Protein AF-A0A849MAE9-F1 (afdb_monomer)

Radius of gyration: 18.97 Å; Cα contacts (8 Å, |Δi|>4): 415; chains: 1; bounding box: 45×32×56 Å

Foldseek 3Di:
DDLLLVLLLLLLLLLLLLLLQVLQQQLQVQLVVLCVVVVWDWWFFSRHIHTPPDPDDLVSLLNSLCRSLVSLQVQLVVLLVVLVVDLDQASVSSSSLSNNLSSLLSNLVLLLCLLPDCVHSNVVNCVSVVPDSVVSNVSNVVSLVVSLVSLLSSVLSLLQNQAPPDDLVRQLSSCCSNQVVSLQVSLVVVLVLLPPDPDPVSNCCSNPSSVSSCVNSVSNSPRDHDHNDNRPSSVHNDPVSVVSSVVSSVVNVVSNVIDD

Mean predicted aligned error: 4.11 Å

Solvent-accessible surface area (backbone atoms only — not comparable to full-atom values): 13028 Å² total; per-residue (Å²): 132,58,70,40,64,51,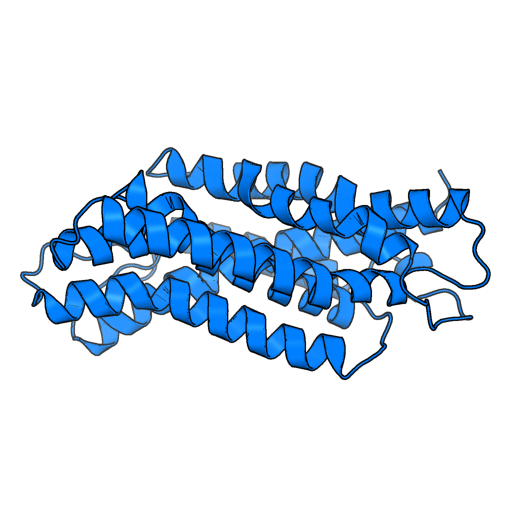19,35,23,52,43,31,23,36,22,40,40,28,25,48,51,52,41,45,42,47,17,33,45,27,26,34,53,42,34,45,74,74,72,45,76,36,29,38,34,48,86,44,61,49,67,66,99,64,93,66,56,69,66,55,54,37,51,24,37,44,27,16,42,51,44,17,38,50,47,11,51,55,27,39,54,55,46,72,75,42,96,58,52,45,73,66,49,53,26,34,47,34,32,12,54,48,10,39,46,52,28,30,47,36,33,46,43,26,58,80,35,57,87,47,43,47,8,36,34,37,57,80,66,68,56,54,63,66,61,31,44,52,47,12,53,52,26,46,55,50,46,53,55,49,40,48,67,55,49,26,60,60,15,37,70,38,60,44,92,60,57,68,76,56,47,53,56,46,48,39,28,53,46,53,50,20,46,58,56,23,17,53,52,43,31,62,67,40,58,86,66,96,48,72,64,64,42,50,47,43,58,48,56,67,58,68,59,57,75,26,53,67,48,27,72,72,35,78,55,81,34,70,62,86,41,69,43,34,80,36,68,52,66,67,44,52,52,48,29,53,53,41,52,50,50,44,58,56,22,69,71,50,49,110

Nearest PDB structures (foldseek):
  3b4r-assembly1_B  TM=4.239E-01  e=4.781E-01  Methanocaldococcus jannaschii
  8qae-assembly1_A  TM=2.268E-01  e=1.378E+00  synthetic construct

Structure (mmCIF, N/CA/C/O backbone):
data_AF-A0A849MAE9-F1
#
_entry.id   AF-A0A849MAE9-F1
#
loop_
_atom_site.group_PDB
_atom_site.id
_atom_site.type_symbol
_atom_site.label_atom_id
_atom_site.label_alt_id
_atom_site.label_comp_id
_atom_site.label_asym_id
_atom_site.label_entity_id
_atom_site.label_seq_id
_atom_site.pdbx_PDB_ins_code
_atom_site.Cartn_x
_atom_site.Cartn_y
_atom_site.Cartn_z
_atom_site.occupancy
_atom_site.B_iso_or_equiv
_atom_site.auth_seq_id
_atom_site.auth_comp_id
_atom_site.auth_asym_id
_atom_site.auth_atom_id
_atom_site.pdbx_PDB_model_num
ATOM 1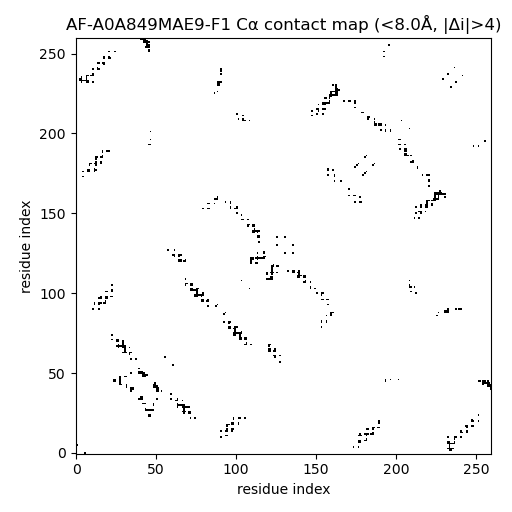 N N . MET A 1 1 ? 3.648 3.666 -29.641 1.00 56.00 1 MET A N 1
ATOM 2 C CA . MET A 1 1 ? 4.162 3.084 -28.374 1.00 56.00 1 MET A CA 1
ATOM 3 C C . MET A 1 1 ? 4.678 1.683 -28.675 1.00 56.00 1 MET A C 1
ATOM 5 O O . MET A 1 1 ? 3.987 0.966 -29.383 1.00 56.00 1 MET A O 1
ATOM 9 N N . THR A 1 2 ? 5.879 1.289 -28.240 1.00 74.19 2 THR A N 1
ATOM 10 C CA . THR A 1 2 ? 6.363 -0.080 -28.513 1.00 74.19 2 THR A CA 1
ATOM 11 C C . THR A 1 2 ? 5.582 -1.090 -27.668 1.00 74.19 2 THR A C 1
ATOM 13 O O . THR A 1 2 ? 5.241 -0.806 -26.521 1.00 74.19 2 THR A O 1
ATOM 16 N N . LYS A 1 3 ? 5.311 -2.281 -28.214 1.00 77.31 3 LYS A N 1
ATOM 17 C CA . LYS A 1 3 ? 4.557 -3.349 -27.529 1.00 77.31 3 LYS A CA 1
ATOM 18 C C . LYS A 1 3 ? 5.155 -3.714 -26.157 1.00 77.31 3 LYS A C 1
ATOM 20 O O . LYS A 1 3 ? 4.413 -3.919 -25.204 1.00 77.31 3 LYS A O 1
ATOM 25 N N . SER A 1 4 ? 6.488 -3.691 -26.040 1.00 80.81 4 SER A N 1
ATOM 26 C CA . SER A 1 4 ? 7.214 -3.946 -24.782 1.00 80.81 4 SER A CA 1
ATOM 27 C C . SER A 1 4 ? 6.852 -2.952 -23.673 1.00 80.81 4 SER A C 1
ATOM 29 O O . SER A 1 4 ? 6.485 -3.327 -22.558 1.00 80.81 4 SER A O 1
ATOM 31 N N . ASN A 1 5 ? 6.836 -1.671 -24.026 1.00 82.44 5 ASN A N 1
ATOM 32 C CA . ASN A 1 5 ? 6.527 -0.591 -23.107 1.00 82.44 5 ASN A CA 1
ATOM 33 C C . ASN A 1 5 ? 5.068 -0.621 -22.615 1.00 82.44 5 ASN A C 1
ATOM 35 O O . ASN A 1 5 ? 4.775 -0.140 -21.518 1.00 82.44 5 ASN A O 1
ATOM 39 N N . THR A 1 6 ? 4.146 -1.150 -23.421 1.00 91.25 6 THR A N 1
ATOM 40 C CA . THR A 1 6 ? 2.748 -1.365 -23.025 1.00 91.25 6 THR A CA 1
ATOM 41 C C . THR A 1 6 ? 2.625 -2.519 -22.034 1.00 91.25 6 THR A C 1
ATOM 43 O O . THR A 1 6 ? 1.964 -2.373 -21.010 1.00 91.25 6 THR A O 1
ATOM 46 N N . ASN A 1 7 ? 3.305 -3.637 -22.293 1.00 93.69 7 ASN A N 1
ATOM 47 C CA . ASN A 1 7 ? 3.225 -4.828 -21.446 1.00 93.69 7 ASN A CA 1
ATOM 48 C C . ASN A 1 7 ? 3.746 -4.575 -20.028 1.00 93.69 7 ASN A C 1
ATOM 50 O O . ASN A 1 7 ? 3.101 -4.987 -19.067 1.00 93.69 7 ASN A O 1
ATOM 54 N N . ILE A 1 8 ? 4.866 -3.857 -19.881 1.00 93.19 8 ILE A N 1
ATOM 55 C CA . ILE A 1 8 ? 5.391 -3.478 -18.560 1.00 93.19 8 ILE A CA 1
ATOM 56 C C . ILE A 1 8 ? 4.377 -2.662 -17.772 1.00 93.19 8 ILE A C 1
ATOM 58 O O . ILE A 1 8 ? 4.140 -2.945 -16.599 1.00 93.19 8 ILE A O 1
ATOM 62 N N . PHE A 1 9 ? 3.794 -1.655 -18.422 1.00 96.44 9 PHE A N 1
ATOM 63 C CA . PHE A 1 9 ? 2.814 -0.792 -17.784 1.00 96.44 9 PHE A CA 1
ATOM 64 C C . PHE A 1 9 ? 1.606 -1.602 -17.308 1.00 96.44 9 PHE A C 1
ATOM 66 O O . PHE A 1 9 ? 1.256 -1.519 -16.136 1.00 96.44 9 PHE A O 1
ATOM 73 N N . ILE A 1 10 ? 1.032 -2.444 -18.174 1.00 97.25 10 ILE A N 1
ATOM 74 C CA . ILE A 1 10 ? -0.121 -3.282 -17.822 1.00 97.25 10 ILE A CA 1
ATOM 75 C C . ILE A 1 10 ? 0.232 -4.249 -16.689 1.00 97.25 10 ILE A C 1
ATOM 77 O O . ILE A 1 10 ? -0.514 -4.351 -15.723 1.00 97.25 10 ILE A O 1
ATOM 81 N N . ASN A 1 11 ? 1.376 -4.932 -16.767 1.00 97.06 11 ASN A N 1
ATOM 82 C CA . ASN A 1 11 ? 1.803 -5.853 -15.716 1.00 97.06 11 ASN A CA 1
ATOM 83 C C . ASN A 1 11 ? 1.977 -5.140 -14.370 1.00 97.06 11 ASN A C 1
ATOM 85 O O . ASN A 1 11 ? 1.531 -5.656 -13.349 1.00 97.06 11 ASN A O 1
ATOM 89 N N . SER A 1 12 ? 2.593 -3.956 -14.355 1.00 97.81 12 SER A N 1
ATOM 90 C CA . SER A 1 12 ? 2.761 -3.211 -13.110 1.00 97.81 12 SER A CA 1
ATOM 91 C C . SER A 1 12 ? 1.450 -2.636 -12.585 1.00 97.81 12 SER A C 1
ATOM 93 O O . SER A 1 12 ? 1.217 -2.685 -11.384 1.00 97.81 12 SER A O 1
ATOM 95 N N . LEU A 1 13 ? 0.565 -2.166 -13.469 1.00 98.50 13 LEU A N 1
ATOM 96 C CA . LEU A 1 13 ? -0.776 -1.716 -13.103 1.00 98.50 13 LEU A CA 1
ATOM 97 C C . LEU A 1 13 ? -1.592 -2.847 -12.465 1.00 98.50 13 LEU A C 1
ATOM 99 O O . LEU A 1 13 ? -2.150 -2.657 -11.389 1.00 98.50 13 LEU A O 1
ATOM 103 N N . LEU A 1 14 ? -1.614 -4.032 -13.084 1.00 98.50 14 LEU A N 1
ATOM 104 C CA . LEU A 1 14 ? -2.288 -5.212 -12.532 1.00 98.50 14 LEU A CA 1
ATOM 105 C C . LEU A 1 14 ? -1.699 -5.597 -11.174 1.00 98.50 14 LEU A C 1
ATOM 107 O O . LEU A 1 14 ? -2.446 -5.847 -10.231 1.00 98.50 14 LEU A O 1
ATOM 111 N N . ALA A 1 15 ? -0.369 -5.617 -11.060 1.00 98.44 15 ALA A N 1
ATOM 112 C CA . ALA A 1 15 ? 0.307 -5.933 -9.809 1.00 98.44 15 ALA A CA 1
ATOM 113 C C . ALA A 1 15 ? -0.016 -4.910 -8.708 1.00 98.44 15 ALA A C 1
ATOM 115 O O . ALA A 1 15 ? -0.302 -5.319 -7.589 1.00 98.44 15 ALA A O 1
ATOM 116 N N . PHE A 1 16 ? -0.028 -3.614 -9.030 1.00 98.75 16 PHE A N 1
ATOM 117 C CA . PHE A 1 16 ? -0.376 -2.536 -8.106 1.00 98.75 16 PHE A CA 1
ATOM 118 C C . PHE A 1 16 ? -1.827 -2.635 -7.623 1.00 98.75 16 PHE A C 1
ATOM 120 O O . PHE A 1 16 ? -2.061 -2.664 -6.419 1.00 98.75 16 PHE A O 1
ATOM 127 N N . VAL A 1 17 ? -2.793 -2.728 -8.547 1.00 98.62 17 VAL A N 1
ATOM 128 C CA . VAL A 1 17 ? -4.230 -2.825 -8.225 1.00 98.62 17 VAL A CA 1
ATOM 129 C C . VAL A 1 17 ? -4.489 -4.043 -7.342 1.00 98.62 17 VAL A C 1
ATOM 131 O O . VAL A 1 17 ? -5.082 -3.929 -6.274 1.00 98.62 17 VAL A O 1
ATOM 134 N N . THR A 1 18 ? -3.951 -5.198 -7.737 1.00 98.62 18 THR A N 1
ATOM 135 C CA . THR A 1 18 ? -4.080 -6.436 -6.959 1.00 98.62 18 THR A CA 1
ATOM 136 C C . THR A 1 18 ? -3.446 -6.288 -5.578 1.00 98.62 18 THR A C 1
ATOM 138 O O . THR A 1 18 ? -4.068 -6.632 -4.580 1.00 98.62 18 THR A O 1
ATOM 141 N N . ALA A 1 19 ? -2.213 -5.776 -5.498 1.00 98.69 19 ALA A N 1
ATOM 142 C CA . ALA A 1 19 ? -1.499 -5.653 -4.230 1.00 98.69 19 ALA A CA 1
ATOM 143 C C . ALA A 1 19 ? -2.209 -4.692 -3.276 1.00 98.69 19 ALA A C 1
ATOM 145 O O . ALA A 1 19 ? -2.247 -4.958 -2.079 1.00 98.69 19 ALA A O 1
ATOM 146 N N . PHE A 1 20 ? -2.803 -3.619 -3.794 1.00 98.56 20 PHE A N 1
ATOM 147 C CA . PHE A 1 20 ? -3.594 -2.688 -3.001 1.00 98.56 20 PHE A CA 1
ATOM 148 C C . PHE A 1 20 ? -4.808 -3.380 -2.386 1.00 98.56 20 PHE A C 1
ATOM 150 O O . PHE A 1 20 ? -4.943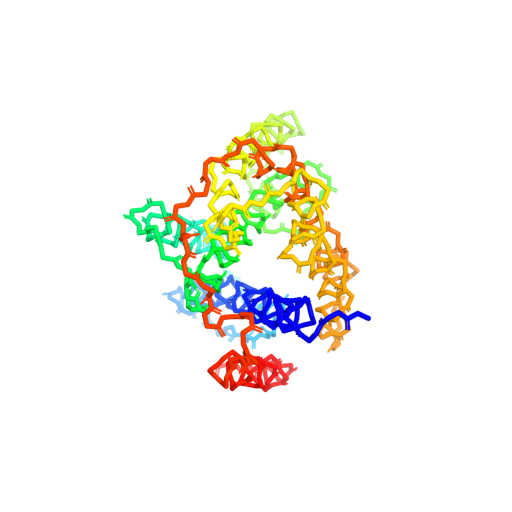 -3.378 -1.168 1.00 98.56 20 PHE A O 1
ATOM 157 N N . ILE A 1 21 ? -5.625 -4.049 -3.208 1.00 98.00 21 ILE A N 1
ATOM 158 C CA . ILE A 1 21 ? -6.813 -4.773 -2.735 1.00 98.00 21 ILE A CA 1
ATOM 159 C C . ILE A 1 21 ? -6.428 -5.807 -1.675 1.00 98.00 21 ILE A C 1
ATOM 161 O O . ILE A 1 21 ? -7.032 -5.847 -0.609 1.00 98.00 21 ILE A O 1
ATOM 165 N N . ILE A 1 22 ? -5.399 -6.618 -1.939 1.00 98.44 22 ILE A N 1
ATOM 166 C CA . ILE A 1 22 ? -4.940 -7.641 -0.991 1.00 98.44 22 ILE A CA 1
ATOM 167 C C . ILE A 1 22 ? -4.416 -7.013 0.305 1.00 98.44 22 ILE A C 1
ATOM 169 O O . ILE A 1 22 ? -4.698 -7.540 1.376 1.00 98.44 22 ILE A O 1
ATOM 173 N N . THR A 1 23 ? -3.713 -5.879 0.228 1.00 98.56 23 THR A N 1
ATOM 174 C CA . THR A 1 23 ? -3.240 -5.156 1.421 1.00 98.56 23 THR A CA 1
ATOM 175 C C . THR A 1 23 ? -4.410 -4.679 2.273 1.00 98.56 23 THR A C 1
ATOM 177 O O . THR A 1 23 ? -4.394 -4.881 3.483 1.00 98.56 23 THR A O 1
ATOM 180 N N . THR A 1 24 ? -5.438 -4.092 1.655 1.00 97.00 24 THR A N 1
ATOM 181 C CA . THR A 1 24 ? -6.651 -3.670 2.367 1.00 97.00 24 THR A CA 1
ATOM 182 C C . THR A 1 24 ? -7.372 -4.869 2.977 1.00 97.00 24 THR A C 1
ATOM 184 O O . THR A 1 24 ? -7.699 -4.841 4.154 1.00 97.00 24 THR A O 1
ATOM 187 N N . VAL A 1 25 ? -7.540 -5.968 2.238 1.00 97.31 25 VAL A N 1
ATOM 188 C CA . VAL A 1 25 ? -8.184 -7.177 2.777 1.00 97.31 25 VAL A CA 1
ATOM 189 C C . VAL A 1 25 ? -7.404 -7.754 3.959 1.00 97.31 25 VAL A C 1
ATOM 191 O O . VAL A 1 25 ? -8.009 -8.107 4.962 1.00 97.31 25 VAL A O 1
ATOM 194 N N . PHE A 1 26 ? -6.073 -7.845 3.883 1.00 98.19 26 PHE A N 1
ATOM 195 C CA . PHE A 1 26 ? -5.260 -8.330 5.004 1.00 98.19 26 PHE A CA 1
ATOM 196 C C . PHE A 1 26 ? -5.332 -7.406 6.217 1.00 98.19 26 PHE A C 1
ATOM 198 O O . PHE A 1 26 ? -5.357 -7.884 7.349 1.00 98.19 26 PHE A O 1
ATOM 205 N N . HIS A 1 27 ? -5.392 -6.101 5.984 1.00 98.12 27 HIS A N 1
ATOM 206 C CA . HIS A 1 27 ? -5.587 -5.113 7.030 1.00 98.12 27 HIS A CA 1
ATOM 207 C C . HIS A 1 27 ? -6.930 -5.308 7.750 1.00 98.12 27 HIS A C 1
ATOM 209 O O . HIS A 1 27 ? -6.939 -5.535 8.960 1.00 98.12 27 HIS A O 1
ATOM 215 N N . GLU A 1 28 ? -8.042 -5.340 7.014 1.00 97.31 28 GLU A N 1
ATOM 216 C CA . GLU A 1 28 ? -9.370 -5.561 7.604 1.00 97.31 28 GLU A CA 1
ATOM 217 C C . GLU A 1 28 ? -9.489 -6.941 8.260 1.00 97.31 28 GLU A C 1
ATOM 219 O O . GLU A 1 28 ? -10.060 -7.082 9.342 1.00 97.31 28 GLU A O 1
ATOM 224 N N . LEU A 1 29 ? -8.868 -7.966 7.672 1.00 97.69 29 LEU A N 1
ATOM 225 C CA . LEU A 1 29 ? -8.798 -9.296 8.271 1.00 97.69 29 LEU A CA 1
ATOM 226 C C . LEU A 1 29 ? -8.072 -9.271 9.625 1.00 97.69 29 LEU A C 1
ATOM 228 O O . LEU A 1 29 ? -8.454 -10.007 10.531 1.00 97.69 29 LEU A O 1
ATOM 232 N N . GLY A 1 30 ? -7.062 -8.414 9.796 1.00 98.06 30 GLY A N 1
ATOM 233 C CA . GLY A 1 30 ? -6.397 -8.203 11.081 1.00 98.06 30 GLY A CA 1
ATOM 234 C C . GLY A 1 30 ? -7.358 -7.705 12.160 1.00 98.06 30 GLY A C 1
ATOM 235 O O . GLY A 1 30 ? -7.391 -8.266 13.258 1.00 98.06 30 GLY A O 1
ATOM 236 N N . HIS A 1 31 ? -8.178 -6.703 11.836 1.00 97.25 31 HIS A N 1
ATOM 237 C CA . HIS A 1 31 ? -9.232 -6.223 12.732 1.00 97.25 31 HIS A CA 1
ATOM 238 C C . HIS A 1 31 ? -10.254 -7.323 13.033 1.00 97.25 31 HIS A C 1
ATOM 240 O O . HIS A 1 31 ? -10.521 -7.609 14.201 1.00 97.25 31 HIS A O 1
ATOM 246 N N . TYR A 1 32 ? -10.778 -7.976 11.992 1.00 97.31 32 TYR A N 1
ATOM 247 C CA . TYR A 1 32 ? -11.797 -9.021 12.106 1.00 97.31 32 TYR A CA 1
ATOM 248 C C . TYR A 1 32 ? -11.327 -10.172 13.000 1.00 97.31 32 TYR A C 1
ATOM 250 O O . TYR A 1 32 ? -11.985 -10.492 13.988 1.00 97.31 32 TYR A O 1
ATOM 258 N N . LEU A 1 33 ? -10.149 -10.741 12.724 1.00 97.12 33 LEU A N 1
ATOM 259 C CA . LEU A 1 33 ? -9.606 -11.850 13.511 1.00 97.12 33 LEU A CA 1
ATOM 260 C C . LEU A 1 33 ? -9.349 -11.453 14.964 1.00 97.12 33 LEU A C 1
ATOM 262 O O . LEU A 1 33 ? -9.546 -12.273 15.860 1.00 97.12 33 LEU A O 1
ATOM 266 N N . SER A 1 34 ? -8.937 -10.207 15.217 1.00 96.75 34 SER A N 1
ATOM 267 C CA . SER A 1 34 ? -8.777 -9.724 16.586 1.00 96.75 34 SER A CA 1
ATOM 268 C C . SER A 1 34 ? -10.111 -9.702 17.330 1.00 96.75 34 SER A C 1
ATOM 270 O O . SER A 1 34 ? -10.172 -10.185 18.457 1.00 96.75 34 SER A O 1
ATOM 272 N N . TYR A 1 35 ? -11.177 -9.199 16.707 1.00 95.19 35 TYR A N 1
ATOM 273 C CA . TYR A 1 35 ? -12.505 -9.188 17.319 1.00 95.19 35 TYR A CA 1
ATOM 274 C C . TYR A 1 35 ? -13.044 -10.604 17.566 1.00 95.19 35 TYR A C 1
ATOM 276 O O . TYR A 1 35 ? -13.484 -10.884 18.683 1.00 95.19 35 TYR A O 1
ATOM 284 N N . VAL A 1 36 ? -12.930 -11.511 16.588 1.00 94.94 36 VAL A N 1
ATOM 285 C CA . VAL A 1 36 ? -13.323 -12.926 16.745 1.00 94.94 36 VAL A CA 1
ATOM 286 C C . VAL A 1 36 ? -12.565 -13.584 17.901 1.00 94.94 36 VAL A C 1
ATOM 288 O O . VAL A 1 36 ? -13.162 -14.273 18.725 1.00 94.94 36 VAL A O 1
ATOM 291 N N . PHE A 1 37 ? -11.254 -13.343 18.014 1.00 95.69 37 PHE A N 1
ATOM 292 C CA . PHE A 1 37 ? -10.430 -13.914 19.084 1.00 95.69 37 PHE A CA 1
ATOM 293 C C . PHE A 1 37 ? -10.903 -13.504 20.488 1.00 95.69 37 PHE A C 1
ATOM 295 O O . PHE A 1 37 ? -10.806 -14.293 21.426 1.00 95.69 37 PHE A O 1
ATOM 302 N N . TYR A 1 38 ? -11.446 -12.293 20.634 1.00 94.06 38 TYR A N 1
ATOM 303 C CA . TYR A 1 38 ? -12.015 -11.801 21.892 1.00 94.06 38 TYR A CA 1
ATOM 304 C C . TYR A 1 38 ? -13.509 -12.123 22.064 1.00 94.06 38 TYR A C 1
ATOM 306 O O . TYR A 1 38 ? -14.150 -11.578 22.963 1.00 94.06 38 TYR A O 1
ATOM 314 N N . GLY A 1 39 ? -14.059 -13.023 21.242 1.00 91.75 39 GLY A N 1
ATOM 315 C CA . GLY A 1 39 ? -15.433 -13.511 21.359 1.00 91.75 39 GLY A CA 1
ATOM 316 C C . GLY A 1 39 ? -16.497 -12.537 20.855 1.00 91.75 39 GLY A C 1
ATOM 317 O O . GLY A 1 39 ? -17.670 -12.705 21.187 1.00 91.75 39 GLY A O 1
ATOM 318 N N . ALA A 1 40 ? -16.106 -11.520 20.084 1.00 92.12 40 ALA A N 1
ATOM 319 C CA . ALA A 1 40 ? -17.063 -10.682 19.377 1.00 92.12 40 ALA A CA 1
ATOM 320 C C . ALA A 1 40 ? -17.559 -11.384 18.104 1.00 92.12 40 ALA A C 1
ATOM 322 O O . ALA A 1 40 ? -16.928 -12.318 17.612 1.00 92.12 40 ALA A O 1
ATOM 323 N N . ASP A 1 41 ? -18.661 -10.881 17.550 1.00 92.94 41 ASP A N 1
ATOM 324 C CA . ASP A 1 41 ? -19.271 -11.373 16.308 1.00 92.94 41 ASP A CA 1
ATOM 325 C C . ASP A 1 41 ? -19.148 -10.312 15.193 1.00 92.94 41 ASP A C 1
ATOM 327 O O . ASP A 1 41 ? -20.125 -9.634 14.866 1.00 92.94 41 ASP A O 1
ATOM 331 N N . PRO A 1 42 ? -17.921 -10.007 14.719 1.00 95.38 42 PRO A N 1
ATOM 332 C CA . PRO A 1 42 ? -17.699 -8.969 13.721 1.00 95.38 42 PRO A CA 1
ATOM 333 C C . PRO A 1 42 ? -18.184 -9.399 12.333 1.00 95.38 42 PRO A C 1
ATOM 335 O O . PRO A 1 42 ? -18.202 -10.572 11.995 1.00 95.38 42 PRO A O 1
ATOM 338 N N . THR A 1 43 ? -18.463 -8.427 11.471 1.00 96.25 43 THR A N 1
ATOM 339 C CA . THR A 1 43 ? -18.670 -8.637 10.035 1.00 96.25 43 THR A CA 1
ATOM 340 C C . THR A 1 43 ? -17.547 -7.957 9.263 1.00 96.25 43 THR A C 1
ATOM 342 O O . THR A 1 43 ? -17.327 -6.750 9.393 1.00 96.25 43 THR A O 1
ATOM 345 N N . LEU A 1 44 ? -16.825 -8.731 8.456 1.00 96.62 44 LEU A N 1
ATOM 346 C CA . LEU A 1 44 ? -15.771 -8.248 7.572 1.00 96.62 44 LEU A CA 1
ATOM 347 C C . LEU A 1 44 ? -16.375 -7.697 6.280 1.00 96.62 44 LEU A C 1
ATOM 349 O O . LEU A 1 44 ? -17.010 -8.436 5.525 1.00 96.62 44 LEU A O 1
ATOM 353 N N . PHE A 1 45 ? -16.103 -6.426 5.996 1.00 95.62 45 PHE A N 1
ATOM 354 C CA . PHE A 1 45 ? -16.351 -5.810 4.698 1.00 95.62 45 PHE A CA 1
ATOM 355 C C . PHE A 1 45 ? -15.034 -5.559 3.957 1.00 95.62 45 PHE A C 1
ATOM 357 O O . PHE A 1 45 ? -13.938 -5.777 4.471 1.00 95.62 45 PHE A O 1
ATOM 364 N N . HIS A 1 46 ? -15.120 -5.112 2.704 1.00 92.50 46 HIS A N 1
ATOM 365 C CA . HIS A 1 46 ? -13.952 -4.934 1.835 1.00 92.50 46 HIS A CA 1
ATOM 366 C C . HIS A 1 46 ? -13.008 -3.800 2.259 1.00 92.50 46 HIS A C 1
ATOM 368 O O . HIS A 1 46 ? -11.884 -3.747 1.760 1.00 92.50 46 HIS A O 1
ATOM 374 N N . ASN A 1 47 ? -13.467 -2.876 3.104 1.00 91.75 47 ASN A N 1
ATOM 375 C CA . ASN A 1 47 ? -12.726 -1.689 3.542 1.00 91.75 47 ASN A CA 1
ATOM 376 C C . ASN A 1 47 ? -13.078 -1.216 4.966 1.00 91.75 47 ASN A C 1
ATOM 378 O O . ASN A 1 47 ? -12.803 -0.062 5.296 1.00 91.75 47 ASN A O 1
ATOM 382 N N . PHE A 1 48 ? -13.760 -2.050 5.752 1.00 92.88 48 PHE A N 1
ATOM 383 C CA . PHE A 1 48 ? -13.973 -1.848 7.185 1.00 92.88 48 PHE A CA 1
ATOM 384 C C . PHE A 1 48 ? -14.395 -3.167 7.840 1.00 92.88 48 PHE A C 1
ATOM 386 O O . PHE A 1 48 ? -14.837 -4.105 7.171 1.00 92.88 48 PHE A O 1
ATOM 393 N N . VAL A 1 49 ? -14.345 -3.206 9.168 1.00 92.94 49 VAL A 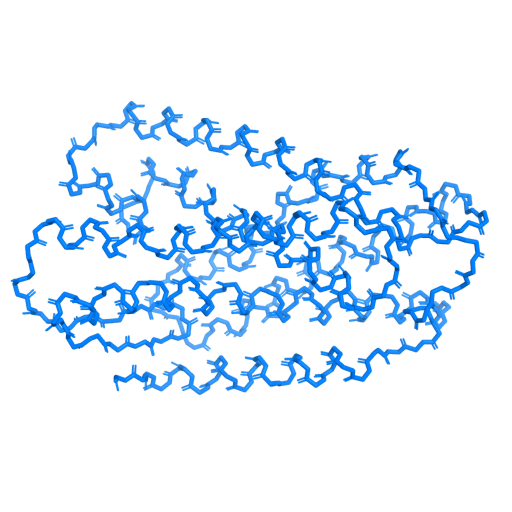N 1
ATOM 394 C CA . VAL A 1 49 ? -14.978 -4.248 9.979 1.00 92.94 49 VAL A CA 1
ATOM 395 C C . VAL A 1 49 ? -16.087 -3.621 10.806 1.00 92.94 49 VAL A C 1
ATOM 397 O O . VAL A 1 49 ? -15.870 -2.644 11.525 1.00 92.94 49 VAL A O 1
ATOM 400 N N . GLN A 1 50 ? -17.286 -4.187 10.718 1.00 91.88 50 GLN A N 1
ATOM 401 C CA . GLN A 1 50 ? -18.390 -3.819 11.591 1.00 91.88 50 GLN A CA 1
ATOM 402 C C . GLN A 1 50 ? -18.374 -4.719 12.817 1.00 91.88 50 GLN A C 1
ATOM 404 O O . GLN A 1 50 ? -18.254 -5.932 12.698 1.00 91.88 50 GLN A O 1
ATOM 409 N N . THR A 1 51 ? -18.540 -4.140 13.998 1.00 87.81 51 THR A N 1
ATOM 410 C CA . THR A 1 51 ? -18.816 -4.910 15.212 1.00 87.81 51 THR A CA 1
ATOM 411 C C . THR A 1 51 ? -20.225 -4.579 15.696 1.00 87.81 51 THR A C 1
ATOM 413 O O . THR A 1 51 ? -20.628 -3.413 15.627 1.00 87.81 51 THR A O 1
ATOM 416 N N . PRO A 1 52 ? -21.014 -5.566 16.154 1.00 79.19 52 PRO A N 1
ATOM 417 C CA . PRO A 1 52 ? -22.268 -5.283 16.838 1.00 79.19 52 PRO A CA 1
ATOM 418 C C . PRO A 1 52 ? -21.990 -4.430 18.081 1.00 79.19 52 PRO A C 1
ATOM 420 O O . PRO A 1 52 ? -20.874 -4.438 18.602 1.00 79.19 52 PRO A O 1
ATOM 423 N N . ASN A 1 53 ? -23.004 -3.701 18.566 1.00 64.81 53 ASN A N 1
ATOM 424 C CA . ASN A 1 53 ? -22.938 -2.848 19.764 1.00 64.81 53 ASN A CA 1
ATOM 425 C C . ASN A 1 53 ? -22.770 -3.677 21.056 1.00 64.81 53 ASN A C 1
ATOM 427 O O . ASN A 1 53 ? -23.584 -3.616 21.975 1.00 64.81 53 ASN A O 1
ATOM 431 N N . GLN A 1 54 ? -21.717 -4.482 21.124 1.00 69.31 54 GLN A N 1
ATOM 432 C CA . GLN A 1 54 ? -21.294 -5.212 22.298 1.00 69.31 54 GLN A CA 1
ATOM 433 C C . GLN A 1 54 ? -20.421 -4.292 23.151 1.00 69.31 54 GLN A C 1
ATOM 435 O O . GLN A 1 54 ? -19.568 -3.545 22.656 1.00 69.31 54 GLN A O 1
ATOM 440 N N . ILE A 1 55 ? -20.632 -4.344 24.463 1.00 76.69 55 ILE A N 1
ATOM 441 C CA . ILE A 1 55 ? -19.802 -3.628 25.429 1.00 76.69 55 ILE A CA 1
ATOM 442 C C . ILE A 1 55 ? -18.476 -4.390 25.545 1.00 76.69 55 ILE A C 1
ATOM 444 O O . ILE A 1 55 ? -18.293 -5.223 26.425 1.00 76.69 55 ILE A O 1
ATOM 448 N N . LEU A 1 56 ? -17.563 -4.136 24.606 1.00 85.44 56 LEU A N 1
ATOM 449 C CA . LEU A 1 56 ? -16.200 -4.664 24.649 1.00 85.44 56 LEU A CA 1
ATOM 450 C C . LEU A 1 56 ? -15.334 -3.837 25.606 1.00 85.44 56 LEU A C 1
ATOM 452 O O . LEU A 1 56 ? -15.445 -2.604 25.643 1.00 85.44 56 LEU A O 1
ATOM 456 N N . ASP A 1 57 ? -14.434 -4.520 26.320 1.00 91.81 57 ASP A N 1
ATOM 457 C CA . ASP A 1 57 ? -13.379 -3.900 27.129 1.00 91.81 57 ASP A CA 1
ATOM 458 C C . ASP A 1 57 ? -12.571 -2.907 26.269 1.00 91.81 57 ASP A C 1
ATOM 460 O O . ASP A 1 57 ? -12.269 -3.155 25.096 1.00 91.81 57 ASP A O 1
ATOM 464 N N . ILE A 1 58 ? -12.204 -1.771 26.862 1.00 92.94 58 ILE A N 1
ATOM 465 C CA . ILE A 1 58 ? -11.347 -0.756 26.249 1.00 92.94 58 ILE A CA 1
ATOM 466 C C . ILE A 1 58 ? -10.047 -1.360 25.709 1.00 92.94 58 ILE A C 1
ATOM 468 O O . ILE A 1 58 ? -9.605 -0.988 24.621 1.00 92.94 58 ILE A O 1
ATOM 472 N N . LYS A 1 59 ? -9.472 -2.342 26.416 1.00 94.44 59 LYS A N 1
ATOM 473 C CA . LYS A 1 59 ? -8.253 -3.038 25.978 1.00 94.44 59 LYS A CA 1
ATOM 474 C C . LYS A 1 59 ? -8.468 -3.787 24.668 1.00 94.44 59 LYS A C 1
ATOM 476 O O . LYS A 1 59 ? -7.632 -3.689 23.774 1.00 94.44 59 LYS A O 1
ATOM 481 N N . VAL A 1 60 ? -9.598 -4.483 24.536 1.00 93.38 60 VAL A N 1
ATOM 482 C CA . VAL A 1 60 ? -9.965 -5.200 23.307 1.00 93.38 60 VAL A CA 1
ATOM 483 C C . VAL A 1 60 ? -10.121 -4.210 22.163 1.00 93.38 60 VAL A C 1
ATOM 485 O O . VAL A 1 60 ? -9.520 -4.400 21.113 1.00 93.38 60 VAL A O 1
ATOM 488 N N . LYS A 1 61 ? -10.823 -3.092 22.384 1.00 93.12 61 LYS A N 1
ATOM 489 C CA . LYS A 1 61 ? -10.981 -2.043 21.362 1.00 93.12 61 LYS A CA 1
ATOM 490 C C . LYS A 1 61 ? -9.639 -1.484 20.886 1.00 93.12 61 LYS A C 1
ATOM 492 O O . LYS A 1 61 ? -9.465 -1.300 19.687 1.00 93.12 61 LYS A O 1
ATOM 497 N N . ILE A 1 62 ? -8.695 -1.244 21.798 1.00 95.50 62 ILE A N 1
ATOM 498 C CA . ILE A 1 62 ? -7.346 -0.769 21.456 1.00 95.50 62 ILE A CA 1
ATOM 499 C C . ILE A 1 62 ? -6.594 -1.812 20.622 1.00 95.50 62 ILE A C 1
ATOM 501 O O . ILE A 1 62 ? -6.047 -1.476 19.573 1.00 95.50 62 ILE A O 1
ATOM 505 N N . ILE A 1 63 ? -6.573 -3.070 21.069 1.00 96.25 63 ILE A N 1
ATOM 506 C CA . ILE A 1 63 ? -5.852 -4.149 20.381 1.00 96.25 63 ILE A CA 1
ATOM 507 C C . ILE A 1 63 ? -6.446 -4.379 18.992 1.00 96.25 63 ILE A C 1
ATOM 509 O O . ILE A 1 63 ? -5.706 -4.405 18.009 1.00 96.25 63 ILE A O 1
ATOM 513 N N . SER A 1 64 ? -7.771 -4.481 18.898 1.00 95.38 64 SER A N 1
ATOM 514 C CA . SER A 1 64 ? -8.459 -4.703 17.632 1.00 95.38 64 SER A CA 1
ATOM 515 C C . SER A 1 64 ? -8.297 -3.524 16.687 1.00 95.38 64 SER A C 1
ATOM 517 O O . SER A 1 64 ? -8.019 -3.763 15.520 1.00 95.38 64 SER A O 1
ATOM 519 N N . ALA A 1 65 ? -8.343 -2.275 17.162 1.00 94.94 65 ALA A N 1
ATOM 520 C CA . ALA A 1 65 ? -8.046 -1.107 16.329 1.00 94.94 65 ALA A CA 1
ATOM 521 C C . ALA A 1 65 ? -6.585 -1.078 15.848 1.00 94.94 65 ALA A C 1
ATOM 523 O O . ALA A 1 65 ? -6.313 -0.593 14.762 1.00 94.94 65 ALA A O 1
ATOM 524 N N . PHE A 1 66 ? -5.622 -1.619 16.595 1.00 95.50 66 PHE A N 1
ATOM 525 C CA . PHE A 1 66 ? -4.224 -1.652 16.146 1.00 95.50 66 PHE A CA 1
ATOM 526 C C . PHE A 1 66 ? -3.887 -2.862 15.253 1.00 95.50 66 PHE A C 1
ATOM 528 O O . PHE A 1 66 ? -2.864 -2.858 14.562 1.00 95.50 66 PHE A O 1
ATOM 535 N N . ALA A 1 67 ? -4.737 -3.892 15.238 1.00 97.69 67 ALA A N 1
ATOM 536 C CA . ALA A 1 67 ? -4.462 -5.161 14.571 1.00 97.69 67 ALA A CA 1
ATOM 537 C C . ALA A 1 67 ? -4.274 -5.028 13.049 1.00 97.69 67 ALA A C 1
ATOM 539 O O . ALA A 1 67 ? -3.282 -5.532 12.519 1.00 97.69 67 ALA A O 1
ATOM 540 N N . GLY A 1 68 ? -5.158 -4.317 12.343 1.00 97.56 68 GLY A N 1
ATOM 541 C CA . GLY A 1 68 ? -5.025 -4.100 10.898 1.00 97.56 68 GLY A CA 1
ATOM 542 C C . GLY A 1 68 ? -3.733 -3.379 10.496 1.00 97.56 68 GLY A C 1
ATOM 543 O O . GLY A 1 68 ? -2.997 -3.886 9.631 1.00 97.56 68 GLY A O 1
ATOM 544 N N . PRO A 1 69 ? -3.374 -2.245 11.135 1.00 97.50 69 PRO A N 1
ATOM 545 C CA . PRO A 1 69 ? -2.085 -1.595 10.924 1.00 97.50 69 PRO A CA 1
ATOM 546 C C . PRO A 1 69 ? -0.901 -2.545 11.146 1.00 97.50 69 PRO A C 1
ATOM 548 O O . PRO A 1 69 ? -0.002 -2.611 10.303 1.00 97.50 69 PRO A O 1
ATOM 551 N N . VAL A 1 70 ? -0.905 -3.328 12.230 1.00 98.12 70 VAL A N 1
ATOM 552 C CA . VAL A 1 70 ? 0.175 -4.286 12.525 1.00 98.12 70 VAL A CA 1
ATOM 553 C C . VAL A 1 70 ? 0.288 -5.357 11.442 1.00 98.12 70 VAL A C 1
ATOM 555 O O . VAL A 1 70 ? 1.395 -5.609 10.960 1.00 98.12 70 VAL A O 1
ATOM 558 N N . ILE A 1 71 ? -0.826 -5.945 10.998 1.00 98.44 71 ILE A N 1
ATOM 559 C CA . ILE A 1 71 ? -0.817 -6.929 9.905 1.00 98.44 71 ILE A CA 1
ATOM 560 C C . ILE A 1 71 ? -0.256 -6.315 8.616 1.00 98.44 71 ILE A C 1
ATOM 562 O O . ILE A 1 71 ? 0.561 -6.942 7.937 1.00 98.44 71 ILE A O 1
ATOM 566 N N . SER A 1 72 ? -0.597 -5.059 8.319 1.00 98.31 72 SER A N 1
ATOM 567 C CA . SER A 1 72 ? -0.059 -4.336 7.157 1.00 98.31 72 SER A CA 1
ATOM 568 C C . SER A 1 72 ? 1.455 -4.115 7.252 1.00 98.31 72 SER A C 1
ATOM 570 O O . SER A 1 72 ? 2.175 -4.291 6.265 1.00 98.31 72 SER A O 1
ATOM 572 N N . ALA A 1 73 ? 1.963 -3.781 8.442 1.00 98.50 73 ALA A N 1
ATOM 573 C CA . ALA A 1 73 ? 3.397 -3.635 8.683 1.00 98.50 73 ALA A CA 1
ATOM 574 C C . ALA A 1 73 ? 4.136 -4.972 8.522 1.00 98.50 73 ALA A C 1
ATOM 576 O O . ALA A 1 73 ? 5.164 -5.033 7.844 1.00 98.50 73 ALA A O 1
ATOM 577 N N . VAL A 1 74 ? 3.593 -6.053 9.092 1.00 98.56 74 VAL A N 1
ATOM 578 C CA . VAL A 1 74 ? 4.152 -7.409 8.973 1.00 98.56 74 VAL A CA 1
ATOM 579 C C . VAL A 1 74 ? 4.190 -7.850 7.509 1.00 98.56 74 VAL A C 1
ATOM 581 O O . VAL A 1 74 ? 5.237 -8.303 7.039 1.00 98.56 74 VAL A O 1
ATOM 584 N N . GLN A 1 75 ? 3.105 -7.636 6.757 1.00 98.56 75 GLN A N 1
ATOM 585 C CA . GLN A 1 75 ? 3.076 -7.840 5.307 1.00 98.56 75 GLN A CA 1
ATOM 586 C C . GLN A 1 75 ? 4.201 -7.049 4.621 1.00 98.56 75 GLN A C 1
ATOM 588 O O . GLN A 1 75 ? 4.992 -7.619 3.862 1.00 98.56 75 GLN A O 1
ATOM 593 N N . GLY A 1 76 ? 4.295 -5.748 4.912 1.00 98.56 76 GLY A N 1
ATOM 594 C CA . GLY A 1 76 ? 5.314 -4.849 4.374 1.00 98.56 76 GLY A CA 1
ATOM 595 C C . GLY A 1 76 ? 6.733 -5.397 4.548 1.00 98.56 76 GLY A C 1
ATOM 596 O O . GLY A 1 76 ? 7.491 -5.497 3.574 1.00 98.56 76 GLY A O 1
ATOM 597 N N . ILE A 1 77 ? 7.056 -5.818 5.775 1.00 98.62 77 ILE A N 1
ATOM 598 C CA . ILE A 1 77 ? 8.357 -6.365 6.181 1.00 98.62 77 ILE A CA 1
ATOM 599 C C . ILE A 1 77 ? 8.650 -7.693 5.481 1.00 98.62 77 ILE A C 1
ATOM 601 O O . ILE A 1 77 ? 9.720 -7.840 4.886 1.00 98.62 77 ILE A O 1
ATOM 605 N N . ILE A 1 78 ? 7.721 -8.653 5.513 1.00 98.44 78 ILE A N 1
ATOM 606 C CA . ILE A 1 78 ? 7.927 -9.983 4.916 1.00 98.44 78 ILE A CA 1
ATOM 607 C C . ILE A 1 78 ? 8.261 -9.846 3.429 1.00 98.44 78 ILE A C 1
ATOM 609 O O . ILE A 1 78 ? 9.275 -10.376 2.960 1.00 98.44 78 ILE A O 1
ATOM 613 N N . PHE A 1 79 ? 7.459 -9.081 2.686 1.00 98.50 79 PHE A N 1
ATOM 614 C CA . PHE A 1 79 ? 7.690 -8.915 1.255 1.00 98.50 79 PHE A CA 1
ATOM 615 C C . PHE A 1 79 ? 8.902 -8.029 0.946 1.00 98.50 79 PHE A C 1
ATOM 617 O O . PHE A 1 79 ? 9.585 -8.285 -0.047 1.00 98.50 79 PHE A O 1
ATOM 624 N N . ALA A 1 80 ? 9.257 -7.071 1.813 1.00 98.19 80 ALA A N 1
ATOM 625 C CA . ALA A 1 80 ? 10.514 -6.329 1.681 1.00 98.19 80 ALA A CA 1
ATOM 626 C C . ALA A 1 80 ? 11.716 -7.270 1.754 1.00 98.19 80 ALA A C 1
ATOM 628 O O . ALA A 1 80 ? 12.608 -7.208 0.907 1.00 98.19 80 ALA A O 1
ATOM 629 N N . LEU A 1 81 ? 11.731 -8.171 2.740 1.00 97.69 81 LEU A N 1
ATOM 630 C CA . LEU A 1 81 ? 12.816 -9.130 2.930 1.00 97.69 81 LEU A CA 1
ATOM 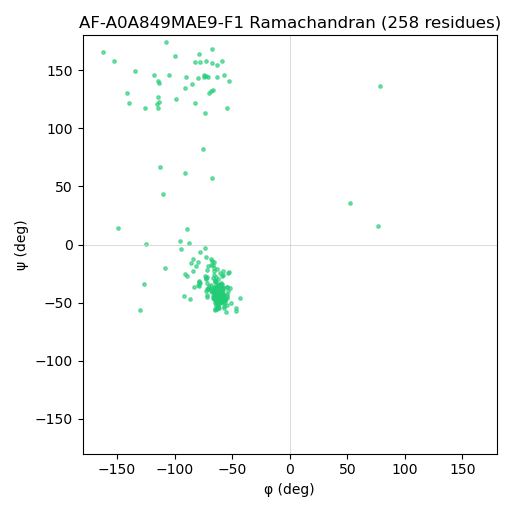631 C C . LEU A 1 81 ? 12.945 -10.075 1.731 1.00 97.69 81 LEU A C 1
ATOM 633 O O . LEU A 1 81 ? 14.062 -10.320 1.269 1.00 97.69 81 LEU A O 1
ATOM 637 N N . ILE A 1 82 ? 11.823 -10.557 1.188 1.00 96.06 82 ILE A N 1
ATOM 638 C CA . ILE A 1 82 ? 11.807 -11.376 -0.034 1.00 96.06 82 ILE A CA 1
ATOM 639 C C . ILE A 1 82 ? 12.394 -10.585 -1.211 1.00 96.06 82 ILE A C 1
ATOM 641 O O . ILE A 1 82 ? 13.255 -11.091 -1.938 1.00 96.06 82 ILE A O 1
ATOM 645 N N . VAL A 1 83 ? 11.963 -9.335 -1.390 1.00 95.31 83 VAL A N 1
ATOM 646 C CA . VAL A 1 83 ? 12.340 -8.517 -2.547 1.00 95.31 83 VAL A CA 1
ATOM 647 C C . VAL A 1 83 ? 13.789 -8.052 -2.500 1.00 95.31 83 VAL A C 1
ATOM 649 O O . VAL A 1 83 ? 14.457 -8.051 -3.531 1.00 95.31 83 VAL A O 1
ATOM 652 N N . ILE A 1 84 ? 14.295 -7.705 -1.319 1.00 93.81 84 ILE A N 1
ATOM 653 C CA . ILE A 1 84 ? 15.677 -7.253 -1.125 1.00 93.81 84 ILE A CA 1
ATOM 654 C C . ILE A 1 84 ? 16.664 -8.415 -1.295 1.00 93.81 84 ILE A C 1
ATOM 656 O O . ILE A 1 84 ? 17.733 -8.230 -1.879 1.00 93.81 84 ILE A O 1
ATOM 660 N N . LYS A 1 85 ? 16.318 -9.618 -0.815 1.00 92.19 85 LYS A N 1
ATOM 661 C CA . LYS A 1 85 ? 17.192 -10.800 -0.919 1.00 92.19 85 LYS A CA 1
ATOM 662 C C . LYS A 1 85 ? 17.263 -11.371 -2.337 1.00 92.19 85 LYS A C 1
ATOM 664 O O . LYS A 1 85 ? 18.259 -11.995 -2.694 1.00 92.19 85 LYS A O 1
ATOM 669 N N . SER A 1 86 ? 16.227 -11.174 -3.149 1.00 83.50 86 SER A N 1
ATOM 670 C CA . SER A 1 86 ? 16.125 -11.749 -4.490 1.00 83.50 86 SER A CA 1
ATOM 671 C C . SER A 1 86 ? 16.158 -10.656 -5.560 1.00 83.50 86 SER A C 1
ATOM 673 O O . SER A 1 86 ? 15.262 -9.832 -5.659 1.00 83.50 86 SER A O 1
ATOM 675 N N . LYS A 1 87 ? 17.172 -10.660 -6.428 1.00 81.81 87 LYS A N 1
ATOM 676 C CA . LYS A 1 87 ? 17.275 -9.729 -7.569 1.00 81.81 87 LYS A CA 1
ATOM 677 C C . LYS A 1 87 ? 16.615 -10.331 -8.811 1.00 81.81 87 LYS A C 1
ATOM 679 O O . LYS A 1 87 ? 17.293 -10.654 -9.781 1.00 81.81 87 LYS A O 1
ATOM 684 N N . ARG A 1 88 ? 15.306 -10.593 -8.739 1.00 86.44 88 ARG A N 1
ATOM 685 C CA . ARG A 1 88 ? 14.528 -11.222 -9.822 1.00 86.44 88 ARG A CA 1
ATOM 686 C C . ARG A 1 88 ? 13.660 -10.192 -10.545 1.00 86.44 88 ARG A C 1
ATOM 688 O O . ARG A 1 88 ? 13.101 -9.297 -9.922 1.00 86.44 88 ARG A O 1
ATOM 695 N N . ASN A 1 89 ? 13.476 -10.379 -11.849 1.00 87.94 89 ASN A N 1
ATOM 696 C CA . ASN A 1 89 ? 12.642 -9.542 -12.720 1.00 87.94 89 ASN A CA 1
ATOM 697 C C . ASN A 1 89 ? 11.369 -10.276 -13.197 1.00 87.94 89 ASN A C 1
ATOM 699 O O . ASN A 1 89 ? 11.000 -10.229 -14.372 1.00 87.94 89 ASN A O 1
ATOM 703 N N . THR A 1 90 ? 10.701 -10.994 -12.290 1.00 91.75 90 THR A N 1
ATOM 704 C CA . THR A 1 90 ? 9.482 -11.771 -12.583 1.00 91.75 90 THR A CA 1
ATOM 705 C C . THR A 1 90 ? 8.214 -11.028 -12.160 1.00 91.75 90 THR A C 1
ATOM 707 O O . THR A 1 90 ? 8.264 -10.124 -11.329 1.00 91.75 90 THR A O 1
ATOM 710 N N . SER A 1 91 ? 7.049 -11.429 -12.684 1.00 93.62 91 SER A N 1
ATOM 711 C CA . SER A 1 91 ? 5.757 -10.846 -12.277 1.00 93.62 91 SER A CA 1
ATOM 712 C C . SER A 1 91 ? 5.481 -10.978 -10.786 1.00 93.62 91 SER A C 1
ATOM 714 O O . SER A 1 91 ? 4.969 -10.044 -10.182 1.00 93.62 91 SER A O 1
ATOM 716 N N . ASN A 1 92 ? 5.863 -12.104 -10.183 1.00 94.38 92 ASN A N 1
ATOM 717 C CA . ASN A 1 92 ? 5.645 -12.335 -8.755 1.00 94.38 92 ASN A CA 1
ATOM 718 C C . ASN A 1 92 ? 6.522 -11.406 -7.923 1.00 94.38 92 ASN A C 1
ATOM 720 O O . ASN A 1 92 ? 6.063 -10.847 -6.939 1.00 94.38 92 ASN A O 1
ATOM 724 N N . HIS A 1 93 ? 7.760 -11.171 -8.365 1.00 95.06 93 HIS A N 1
ATOM 725 C CA . HIS A 1 93 ? 8.656 -10.238 -7.690 1.00 95.06 93 HIS A CA 1
ATOM 726 C C . HIS A 1 93 ? 8.153 -8.794 -7.772 1.00 95.06 93 HIS A C 1
ATOM 728 O O . HIS A 1 93 ? 8.266 -8.051 -6.803 1.00 95.06 93 HIS A O 1
ATOM 734 N N . LEU A 1 94 ? 7.554 -8.409 -8.906 1.00 96.44 94 LEU A N 1
ATOM 735 C CA . LEU A 1 94 ? 6.914 -7.100 -9.070 1.00 96.44 94 LEU A CA 1
ATOM 736 C C . LEU A 1 94 ? 5.699 -6.954 -8.145 1.00 96.44 94 LEU A C 1
ATOM 738 O O . LEU A 1 94 ? 5.542 -5.931 -7.488 1.00 96.44 94 LEU A O 1
ATOM 742 N N . PHE A 1 95 ? 4.870 -7.994 -8.060 1.00 97.94 95 PHE A N 1
ATOM 743 C CA . PHE A 1 95 ? 3.730 -8.045 -7.148 1.00 97.94 95 PHE A CA 1
ATOM 744 C C . PHE A 1 95 ? 4.154 -7.972 -5.674 1.00 97.94 95 PHE A C 1
ATOM 746 O O . PHE A 1 95 ? 3.600 -7.176 -4.922 1.00 97.94 95 PHE A O 1
ATOM 753 N N . PHE A 1 96 ? 5.186 -8.716 -5.267 1.00 98.12 96 PHE A N 1
ATOM 754 C CA . PHE A 1 96 ? 5.735 -8.657 -3.908 1.00 98.12 96 PHE A CA 1
ATOM 755 C C . PHE A 1 96 ? 6.331 -7.288 -3.576 1.00 98.12 96 PHE A C 1
ATOM 757 O O . PHE A 1 96 ? 6.167 -6.804 -2.459 1.00 98.12 96 PHE A O 1
ATOM 764 N N . LEU A 1 97 ? 6.979 -6.628 -4.541 1.00 98.19 97 LEU A N 1
ATOM 765 C CA . LEU A 1 97 ? 7.470 -5.264 -4.349 1.00 98.19 97 LEU A CA 1
ATOM 766 C C . LEU A 1 97 ? 6.314 -4.294 -4.071 1.00 98.19 97 LEU A C 1
ATOM 768 O O . LEU A 1 97 ? 6.413 -3.484 -3.150 1.00 98.19 97 LEU A O 1
ATOM 772 N N . TRP A 1 98 ? 5.202 -4.417 -4.800 1.00 98.62 98 TRP A N 1
ATOM 773 C CA . TRP A 1 98 ? 4.006 -3.621 -4.530 1.00 98.62 98 TRP A CA 1
ATOM 774 C C . TRP A 1 98 ? 3.361 -3.948 -3.179 1.00 98.62 98 TRP A C 1
ATOM 776 O O . TRP A 1 98 ? 3.073 -3.016 -2.433 1.00 98.62 98 TRP A O 1
ATOM 786 N N . LEU A 1 99 ? 3.205 -5.228 -2.819 1.00 98.62 99 LEU A N 1
ATOM 787 C CA . LEU A 1 99 ? 2.693 -5.634 -1.499 1.00 98.62 99 LEU A CA 1
ATOM 788 C C . LEU A 1 99 ? 3.543 -5.083 -0.353 1.00 98.62 99 LEU A C 1
ATOM 790 O O . LEU A 1 99 ? 3.006 -4.669 0.673 1.00 98.62 99 LEU A O 1
ATOM 794 N N . SER A 1 100 ? 4.865 -5.064 -0.524 1.00 98.69 100 SER A N 1
ATOM 795 C CA . SER A 1 100 ? 5.769 -4.504 0.473 1.00 98.69 100 SER A CA 1
ATOM 796 C C . SER A 1 100 ? 5.525 -3.007 0.669 1.00 98.69 100 SER A C 1
ATOM 798 O O . SER A 1 100 ? 5.247 -2.560 1.782 1.00 98.69 100 SER A O 1
ATOM 800 N N . LEU A 1 101 ? 5.587 -2.234 -0.420 1.00 98.69 101 LEU A N 1
ATOM 801 C CA . LEU A 1 101 ? 5.442 -0.779 -0.368 1.00 98.69 101 LEU A CA 1
ATOM 802 C C . LEU A 1 101 ? 4.061 -0.363 0.142 1.00 98.69 101 LEU A C 1
ATOM 804 O O . LEU A 1 101 ? 3.976 0.526 0.984 1.00 98.69 101 LEU A O 1
ATOM 808 N N . LEU A 1 102 ? 2.996 -1.017 -0.325 1.00 98.62 102 LEU A N 1
ATOM 809 C CA . LEU A 1 102 ? 1.629 -0.703 0.085 1.00 98.62 102 LEU A CA 1
ATOM 810 C C . LEU A 1 102 ? 1.355 -1.099 1.539 1.00 98.62 102 LEU A C 1
ATOM 812 O O . LEU A 1 102 ? 0.695 -0.336 2.236 1.00 98.62 102 LEU A O 1
ATOM 816 N N . GLY A 1 103 ? 1.923 -2.204 2.036 1.00 98.56 103 GLY A N 1
ATOM 817 C CA . GLY A 1 103 ? 1.834 -2.565 3.456 1.00 98.56 103 GLY A CA 1
ATOM 818 C C . GLY A 1 103 ? 2.437 -1.492 4.370 1.00 98.56 103 GLY A C 1
ATOM 819 O O . GLY A 1 103 ? 1.812 -1.078 5.348 1.00 98.56 103 GLY A O 1
ATOM 820 N N . PHE A 1 104 ? 3.611 -0.962 4.003 1.00 98.69 104 PHE A N 1
ATOM 821 C CA . PHE A 1 104 ? 4.221 0.157 4.729 1.00 98.69 104 PHE A CA 1
ATOM 822 C C . PHE A 1 104 ? 3.419 1.451 4.604 1.00 98.69 104 PHE A C 1
ATOM 824 O O . PHE A 1 104 ? 3.192 2.115 5.613 1.00 98.69 104 PHE A O 1
ATOM 831 N N . VAL A 1 105 ? 2.979 1.810 3.394 1.00 98.44 105 VAL A N 1
ATOM 832 C CA . VAL A 1 105 ? 2.147 3.004 3.177 1.00 98.44 105 VAL A CA 1
ATOM 833 C C . VAL A 1 105 ? 0.860 2.924 3.990 1.00 98.44 105 VAL A C 1
ATOM 835 O O . VAL A 1 105 ? 0.465 3.933 4.560 1.00 98.44 105 VAL A O 1
ATOM 838 N N . ASN A 1 106 ? 0.238 1.749 4.099 1.00 97.25 106 ASN A N 1
ATOM 839 C CA . ASN A 1 106 ? -0.966 1.574 4.900 1.00 97.25 106 ASN A CA 1
ATOM 840 C C . ASN A 1 106 ? -0.689 1.808 6.392 1.00 97.25 106 ASN A C 1
ATOM 842 O O . ASN A 1 106 ? -1.267 2.710 6.991 1.00 97.25 106 ASN A O 1
ATOM 846 N N . PHE A 1 107 ? 0.266 1.075 6.975 1.00 97.75 107 PHE A N 1
ATOM 847 C CA . PHE A 1 107 ? 0.613 1.209 8.395 1.00 97.75 107 PHE A CA 1
ATOM 848 C C . PHE A 1 107 ? 1.033 2.636 8.775 1.00 97.75 107 PHE A C 1
ATOM 850 O O . PHE A 1 107 ? 0.470 3.243 9.687 1.00 97.75 107 PHE A O 1
ATOM 857 N N . PHE A 1 108 ? 2.024 3.189 8.071 1.00 98.00 108 PHE A N 1
ATOM 858 C CA . PHE A 1 108 ? 2.528 4.523 8.382 1.00 98.00 108 PHE A CA 1
ATOM 859 C C . PHE A 1 108 ? 1.539 5.618 7.983 1.00 98.00 108 PHE A C 1
ATOM 861 O O . PHE A 1 108 ? 1.522 6.664 8.625 1.00 98.00 108 PHE A O 1
ATOM 868 N N . GLY A 1 109 ? 0.696 5.386 6.973 1.00 95.62 109 GLY A N 1
ATOM 869 C CA . GLY A 1 109 ? -0.387 6.290 6.597 1.00 95.62 109 GLY A CA 1
ATOM 870 C C . GLY A 1 109 ? -1.323 6.560 7.770 1.00 95.62 109 GLY A C 1
ATOM 871 O O . GLY A 1 109 ? -1.581 7.724 8.072 1.00 95.62 109 GLY A O 1
ATOM 872 N N . TYR A 1 110 ? -1.727 5.511 8.494 1.00 95.25 110 TYR A N 1
ATOM 873 C CA . TYR A 1 110 ? -2.496 5.662 9.730 1.00 95.25 110 TYR A CA 1
ATOM 874 C C . TYR A 1 110 ? -1.733 6.468 10.787 1.00 95.25 110 TYR A C 1
ATOM 876 O O . TYR A 1 110 ? -2.258 7.460 11.298 1.00 95.25 110 TYR A O 1
ATOM 884 N N . LEU A 1 111 ? -0.461 6.140 11.049 1.00 96.19 111 LEU A N 1
ATOM 885 C CA . LEU A 1 111 ? 0.353 6.900 12.009 1.00 96.19 111 LEU A CA 1
ATOM 886 C C . LEU A 1 111 ? 0.404 8.399 11.679 1.00 96.19 111 LEU A C 1
ATOM 888 O O . LEU A 1 111 ? 0.222 9.216 12.580 1.00 96.19 111 LEU A O 1
ATOM 892 N N . ILE A 1 112 ? 0.570 8.756 10.404 1.00 96.44 112 ILE A N 1
ATOM 893 C CA . ILE A 1 112 ? 0.646 10.147 9.932 1.00 96.44 112 ILE A CA 1
ATOM 894 C C . ILE A 1 112 ? -0.669 10.907 10.154 1.00 96.44 112 ILE A C 1
ATOM 896 O O . ILE A 1 112 ? -0.631 12.086 10.505 1.00 96.44 112 ILE A O 1
ATOM 900 N N . ILE A 1 113 ? -1.828 10.262 9.976 1.00 94.38 113 ILE A N 1
ATOM 901 C CA . ILE A 1 113 ? -3.135 10.922 10.150 1.00 94.38 113 ILE A CA 1
ATOM 902 C C . ILE A 1 113 ? -3.622 10.959 11.606 1.00 94.38 113 ILE A C 1
ATOM 904 O O . ILE A 1 113 ? -4.553 11.705 11.907 1.00 94.38 113 ILE A O 1
ATOM 908 N N . THR A 1 114 ? -2.988 10.204 12.513 1.00 95.31 114 THR A N 1
ATOM 909 C CA . THR A 1 114 ? -3.322 10.113 13.952 1.00 95.31 114 THR A CA 1
ATOM 910 C C . THR A 1 114 ? -3.635 11.453 14.644 1.00 95.31 114 THR A C 1
ATOM 912 O O . THR A 1 114 ? -4.623 11.513 15.379 1.00 95.31 114 THR A O 1
ATOM 915 N N . PRO A 1 115 ? -2.854 12.542 14.471 1.00 95.69 115 PRO A N 1
ATOM 916 C CA . PRO A 1 115 ? -3.160 13.823 15.118 1.00 95.69 115 PRO A CA 1
ATOM 917 C C . PRO A 1 115 ? -4.393 14.536 14.543 1.00 95.69 115 PRO A C 1
ATOM 919 O O . PRO A 1 115 ? -4.935 15.414 15.208 1.00 95.69 115 PRO A O 1
ATOM 922 N N . PHE A 1 116 ? -4.842 14.177 13.337 1.00 93.38 116 PHE A N 1
ATOM 923 C CA . PHE A 1 116 ? -5.885 14.899 12.598 1.00 93.38 116 PHE A CA 1
ATOM 924 C C . PHE A 1 116 ? -7.222 14.157 12.516 1.00 93.38 116 PHE A C 1
ATOM 926 O O . PHE A 1 116 ? -8.245 14.778 12.238 1.00 93.38 116 PHE A O 1
ATOM 933 N N . SER A 1 117 ? -7.237 12.840 12.724 1.00 89.50 117 SER A N 1
ATOM 934 C CA . SER A 1 117 ? -8.453 12.031 12.629 1.00 89.50 117 SER A CA 1
ATOM 935 C C . SER A 1 117 ? -8.485 10.956 13.703 1.00 89.50 117 SER A C 1
ATOM 937 O O . SER A 1 117 ? -7.531 10.199 13.842 1.00 89.50 117 SER A O 1
ATOM 939 N N . THR A 1 118 ? -9.604 10.854 14.423 1.00 86.94 118 THR A N 1
ATOM 940 C CA . THR A 1 118 ? -9.901 9.758 15.365 1.00 86.94 118 THR A CA 1
ATOM 941 C C . THR A 1 118 ? -10.728 8.635 14.735 1.00 86.94 118 THR A C 1
ATOM 943 O O . THR A 1 118 ? -10.987 7.625 15.383 1.00 86.94 118 THR A O 1
ATOM 946 N N . ILE A 1 119 ? -11.136 8.803 13.471 1.00 84.19 119 ILE A N 1
ATOM 947 C CA . ILE A 1 119 ? -11.916 7.811 12.719 1.00 84.19 119 ILE A CA 1
ATOM 948 C C . ILE A 1 119 ? -11.008 6.684 12.210 1.00 84.19 119 ILE A C 1
ATOM 950 O O . ILE A 1 119 ? -11.449 5.546 12.125 1.00 84.19 119 ILE A O 1
ATOM 954 N N . GLY A 1 120 ? -9.747 6.990 11.882 1.00 85.75 120 GLY A N 1
ATOM 955 C CA . GLY A 1 120 ? -8.764 5.983 11.481 1.00 85.75 120 GLY A CA 1
ATOM 956 C C . GLY A 1 120 ? -8.184 5.212 12.669 1.00 85.75 120 GLY A C 1
ATOM 957 O O . GLY A 1 120 ? -8.132 5.726 13.783 1.00 85.75 120 GLY A O 1
ATOM 958 N N . ASP A 1 121 ? -7.679 4.012 12.414 1.00 93.06 121 ASP A N 1
ATOM 959 C CA . ASP A 1 121 ? -7.228 3.021 13.400 1.00 93.06 121 ASP A CA 1
ATOM 960 C C . ASP A 1 121 ? -6.332 3.548 14.521 1.00 93.06 121 ASP A C 1
ATOM 962 O O . ASP A 1 121 ? -6.642 3.439 15.707 1.00 93.06 121 ASP A O 1
ATOM 966 N N . THR A 1 122 ? -5.202 4.156 14.164 1.00 95.00 122 THR A N 1
ATOM 967 C CA . THR A 1 122 ? -4.233 4.666 15.143 1.00 95.00 122 THR A CA 1
ATOM 968 C C . THR A 1 122 ? -4.746 5.924 15.831 1.00 95.00 122 THR A C 1
ATOM 970 O O . THR A 1 122 ? -4.449 6.150 17.003 1.00 95.00 122 THR A O 1
ATOM 973 N N . GLY A 1 123 ? -5.567 6.712 15.135 1.00 94.50 123 GLY A N 1
ATOM 974 C CA . GLY A 1 123 ? -6.327 7.816 15.709 1.00 94.50 123 GLY A CA 1
ATOM 975 C C . GLY A 1 123 ? -7.311 7.341 16.771 1.00 94.50 123 GLY A C 1
ATOM 976 O O . GLY A 1 123 ? -7.401 7.947 17.841 1.00 94.50 123 GLY A O 1
ATOM 977 N N . LYS A 1 124 ? -7.988 6.219 16.510 1.00 94.50 124 LYS A N 1
ATOM 978 C CA . LYS A 1 124 ? -8.896 5.576 17.453 1.00 94.50 124 LYS A CA 1
ATOM 979 C C . LYS A 1 124 ? -8.142 5.059 18.668 1.00 94.50 124 LYS A C 1
ATOM 981 O O . LYS A 1 124 ? -8.547 5.330 19.792 1.00 94.50 124 LYS A O 1
ATOM 986 N N . VAL A 1 125 ? -7.010 4.388 18.466 1.00 96.31 125 VAL A N 1
ATOM 987 C CA . VAL A 1 125 ? -6.124 3.970 19.565 1.00 96.31 125 VAL A CA 1
ATOM 988 C C . VAL A 1 125 ? -5.686 5.172 20.410 1.00 96.31 125 VAL A C 1
ATOM 990 O O . VAL A 1 125 ? -5.782 5.124 21.635 1.00 96.31 125 VAL A O 1
ATOM 993 N N . ALA A 1 126 ? -5.258 6.266 19.776 1.00 96.81 126 ALA A N 1
ATOM 994 C CA . ALA A 1 126 ? -4.827 7.475 20.473 1.00 96.81 126 ALA A CA 1
ATOM 995 C C . ALA A 1 126 ? -5.964 8.148 21.262 1.00 96.81 126 ALA A C 1
ATOM 997 O O . ALA A 1 126 ? -5.730 8.655 22.359 1.00 96.81 126 ALA A O 1
ATOM 998 N N . GLU A 1 127 ? -7.189 8.133 20.729 1.00 96.25 127 GLU A N 1
ATOM 999 C CA . GLU A 1 127 ? -8.393 8.584 21.432 1.00 96.25 127 GLU A CA 1
ATOM 1000 C C . GLU A 1 127 ? -8.675 7.723 22.667 1.00 96.25 127 GLU A C 1
ATOM 1002 O O . GLU A 1 127 ? -8.814 8.262 23.761 1.00 96.25 127 GLU A O 1
ATOM 1007 N N . LEU A 1 128 ? -8.689 6.395 22.521 1.00 95.50 128 LEU A N 1
ATOM 1008 C CA . LEU A 1 128 ? -8.967 5.466 23.624 1.00 95.50 128 LEU A CA 1
ATOM 1009 C C . LEU A 1 128 ? -7.901 5.523 24.732 1.00 95.50 128 LEU A C 1
ATOM 1011 O O . LEU A 1 128 ? -8.205 5.259 25.893 1.00 95.50 128 LEU A O 1
ATOM 1015 N N . LEU A 1 129 ? -6.665 5.887 24.382 1.00 96.69 129 LEU A N 1
ATOM 1016 C CA . LEU A 1 129 ? -5.560 6.097 25.322 1.00 96.69 129 LEU A CA 1
ATOM 1017 C C . LEU A 1 129 ? -5.494 7.526 25.885 1.00 96.69 129 LEU A C 1
ATOM 1019 O O . LEU A 1 129 ? -4.585 7.819 26.659 1.00 96.69 129 LEU A O 1
ATOM 1023 N N . ASN A 1 130 ? -6.425 8.413 25.515 1.00 96.38 130 ASN A N 1
ATOM 1024 C CA . ASN A 1 130 ? -6.426 9.830 25.894 1.00 96.38 130 ASN A CA 1
ATOM 1025 C C . ASN A 1 130 ? -5.093 10.543 25.591 1.00 96.38 130 ASN A C 1
ATOM 1027 O O . ASN A 1 130 ? -4.654 11.411 26.344 1.00 96.38 130 ASN A O 1
ATOM 1031 N N . MET A 1 131 ? -4.428 10.178 24.488 1.00 97.19 131 MET A N 1
ATOM 1032 C CA . MET A 1 131 ? -3.177 10.823 24.084 1.00 97.19 131 MET A CA 1
ATOM 1033 C C . MET A 1 131 ? -3.442 12.272 23.693 1.00 97.19 131 MET A C 1
ATOM 1035 O O . MET A 1 131 ? -4.342 12.534 22.886 1.00 97.19 131 MET A O 1
ATOM 1039 N N . ASP A 1 132 ? -2.630 13.195 24.199 1.00 96.88 132 ASP A N 1
ATOM 1040 C CA . ASP A 1 132 ? -2.678 14.590 23.777 1.00 96.88 132 ASP A CA 1
ATOM 1041 C C . ASP A 1 132 ? -2.227 14.769 22.314 1.00 96.88 132 ASP A C 1
ATOM 1043 O O . ASP A 1 132 ? -1.693 13.862 21.665 1.00 96.88 132 ASP A O 1
ATOM 1047 N N . PHE A 1 133 ? -2.466 15.961 21.768 1.00 96.69 133 PHE A N 1
ATOM 1048 C CA . PHE A 1 133 ? -2.098 16.283 20.391 1.00 96.69 133 PHE A CA 1
ATOM 1049 C C . PHE A 1 133 ? -0.582 16.216 20.151 1.00 96.69 133 PHE A C 1
ATOM 1051 O O . PHE A 1 133 ? -0.149 15.791 19.080 1.00 96.69 133 PHE A O 1
ATOM 1058 N N . THR A 1 134 ? 0.229 16.596 21.140 1.00 97.81 134 THR A N 1
ATOM 1059 C CA . THR A 1 134 ? 1.692 16.653 21.031 1.00 97.81 134 THR A CA 1
ATOM 1060 C C . THR A 1 134 ? 2.277 15.266 20.790 1.00 97.81 134 THR A C 1
ATOM 1062 O O . THR A 1 134 ? 3.060 15.080 19.856 1.00 97.81 134 THR A O 1
ATOM 1065 N N . ILE A 1 135 ? 1.853 14.269 21.568 1.00 97.50 135 ILE A N 1
ATOM 1066 C CA . ILE A 1 135 ? 2.286 12.875 21.414 1.00 97.50 135 ILE A CA 1
ATOM 1067 C C . ILE A 1 135 ? 1.872 12.347 20.037 1.00 97.50 135 ILE A C 1
ATOM 1069 O O . ILE A 1 135 ? 2.692 11.763 19.324 1.00 97.50 135 ILE A O 1
ATOM 1073 N N . ARG A 1 136 ? 0.625 12.605 19.617 1.00 97.62 136 ARG A N 1
ATOM 1074 C CA . ARG A 1 136 ? 0.126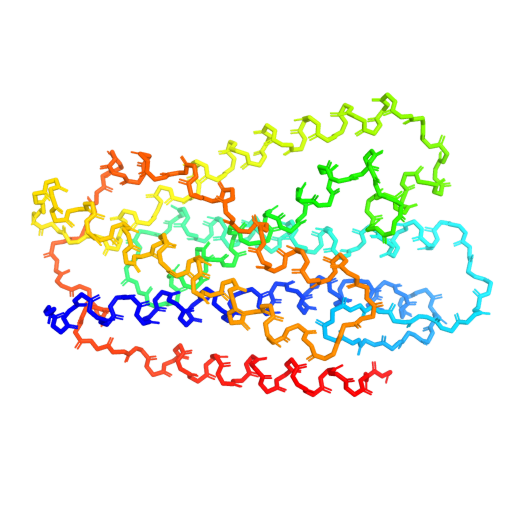 12.191 18.293 1.00 97.62 136 ARG A CA 1
ATOM 1075 C C . ARG A 1 136 ? 0.929 12.829 17.155 1.00 97.62 136 ARG A C 1
ATOM 1077 O O . ARG A 1 136 ? 1.243 12.149 16.180 1.00 97.62 136 ARG A O 1
ATOM 1084 N N . ALA A 1 137 ? 1.289 14.106 17.283 1.00 98.06 137 ALA A N 1
ATOM 1085 C CA . ALA A 1 137 ? 2.093 14.823 16.298 1.00 98.06 137 ALA A CA 1
ATOM 1086 C C . ALA A 1 137 ? 3.520 14.258 16.201 1.00 98.06 137 ALA A C 1
ATOM 1088 O O . ALA A 1 137 ? 4.023 14.056 15.095 1.00 98.06 137 ALA A O 1
ATOM 1089 N N . ILE A 1 138 ? 4.152 13.929 17.334 1.00 98.06 138 ILE A N 1
ATOM 1090 C CA . ILE A 1 138 ? 5.472 13.279 17.353 1.00 98.06 138 ILE A CA 1
ATOM 1091 C C . ILE A 1 138 ? 5.409 11.920 16.642 1.00 98.06 138 ILE A C 1
ATOM 1093 O O . ILE A 1 138 ? 6.244 11.646 15.777 1.00 98.06 138 ILE A O 1
ATOM 1097 N N . ILE A 1 139 ? 4.399 11.095 16.946 1.00 97.19 139 ILE A N 1
ATOM 1098 C CA . ILE A 1 139 ? 4.190 9.794 16.289 1.00 97.19 139 ILE A CA 1
ATOM 1099 C C . ILE A 1 139 ? 4.032 9.964 14.773 1.00 97.19 139 ILE A C 1
ATOM 1101 O O . ILE A 1 139 ? 4.661 9.230 14.009 1.00 97.19 139 ILE A O 1
ATOM 1105 N N . ALA A 1 140 ? 3.245 10.947 14.330 1.00 97.88 140 ALA A N 1
ATOM 1106 C CA . ALA A 1 140 ? 3.043 11.226 12.912 1.00 97.88 140 ALA A CA 1
ATOM 1107 C C . ALA A 1 140 ? 4.342 11.632 12.200 1.00 97.88 140 ALA A C 1
ATOM 1109 O O . ALA A 1 140 ? 4.638 11.114 11.121 1.00 97.88 140 ALA A O 1
ATOM 1110 N N . VAL A 1 141 ? 5.147 12.511 12.808 1.00 98.38 141 VAL A N 1
ATOM 1111 C CA . VAL A 1 141 ? 6.434 12.954 12.242 1.00 98.38 141 VAL A CA 1
ATOM 1112 C C . VAL A 1 141 ? 7.423 11.794 12.152 1.00 98.38 141 VAL A C 1
ATOM 1114 O O . VAL A 1 141 ? 8.022 11.581 11.095 1.00 98.38 141 VAL A O 1
ATOM 1117 N N . VAL A 1 142 ? 7.570 11.011 13.225 1.00 98.25 142 VAL A N 1
ATOM 1118 C CA . VAL A 1 142 ? 8.444 9.828 13.229 1.00 98.25 142 VAL A CA 1
ATOM 1119 C C . VAL A 1 142 ? 7.973 8.824 12.176 1.00 98.25 142 VAL A C 1
ATOM 1121 O O . VAL A 1 142 ? 8.777 8.377 11.358 1.00 98.25 142 VAL A O 1
ATOM 1124 N N . GLY A 1 143 ? 6.669 8.540 12.127 1.00 98.12 143 GLY A N 1
ATOM 1125 C CA . GLY A 1 143 ? 6.067 7.646 11.141 1.00 98.12 143 GLY A CA 1
ATOM 1126 C C . GLY A 1 143 ? 6.317 8.095 9.699 1.00 98.12 143 GLY A C 1
ATOM 1127 O O . GLY A 1 143 ? 6.705 7.276 8.866 1.00 98.12 143 GLY A O 1
ATOM 1128 N N . PHE A 1 144 ? 6.183 9.392 9.409 1.00 98.25 144 PHE A N 1
ATOM 1129 C CA . PHE A 1 144 ? 6.486 9.949 8.090 1.00 98.25 144 PHE A CA 1
ATOM 1130 C C . PHE A 1 144 ? 7.957 9.762 7.711 1.00 98.25 144 PHE A C 1
ATOM 1132 O O . PHE A 1 144 ? 8.256 9.233 6.639 1.00 98.25 144 PHE A O 1
ATOM 1139 N N . ILE A 1 145 ? 8.885 10.138 8.595 1.00 98.50 145 ILE A N 1
ATOM 1140 C CA . ILE A 1 145 ? 10.327 10.012 8.340 1.00 98.50 145 ILE A CA 1
ATOM 1141 C C . ILE A 1 145 ? 10.703 8.544 8.096 1.00 98.50 145 ILE A C 1
ATOM 1143 O O . ILE A 1 145 ? 11.414 8.236 7.132 1.00 98.50 145 ILE A O 1
ATOM 1147 N N . THR A 1 146 ? 10.195 7.625 8.924 1.00 98.50 146 THR A N 1
ATOM 1148 C CA . THR A 1 146 ? 10.434 6.188 8.754 1.00 98.50 146 THR A CA 1
ATOM 1149 C C . THR A 1 146 ? 9.848 5.673 7.440 1.00 98.50 146 THR A C 1
ATOM 1151 O O . THR A 1 146 ? 10.542 4.950 6.723 1.00 98.50 146 THR A O 1
ATOM 1154 N N . LEU A 1 147 ? 8.631 6.081 7.067 1.00 98.50 147 LEU A N 1
ATOM 1155 C CA . LEU A 1 147 ? 8.017 5.696 5.795 1.00 98.50 147 LEU A CA 1
ATOM 1156 C C . LEU A 1 147 ? 8.877 6.116 4.600 1.00 98.50 147 LEU A C 1
ATOM 1158 O O . LEU A 1 147 ? 9.147 5.290 3.726 1.00 98.50 147 LEU A O 1
ATOM 1162 N N . ILE A 1 148 ? 9.347 7.367 4.570 1.00 98.44 148 ILE A N 1
ATOM 1163 C CA . ILE A 1 148 ? 10.225 7.852 3.496 1.00 98.44 148 ILE A CA 1
ATOM 1164 C C . ILE A 1 148 ? 11.504 7.015 3.437 1.00 98.44 148 ILE A C 1
ATOM 1166 O O . ILE A 1 148 ? 11.883 6.541 2.362 1.00 98.44 148 ILE A O 1
ATOM 1170 N N . TRP A 1 149 ? 12.147 6.771 4.580 1.00 98.38 149 TRP A N 1
ATOM 1171 C CA . TRP A 1 149 ? 13.355 5.949 4.637 1.00 98.38 149 TRP A CA 1
ATOM 1172 C C . TRP A 1 149 ? 13.119 4.526 4.104 1.00 98.38 149 TRP A C 1
ATOM 1174 O O . TRP A 1 149 ? 13.908 4.037 3.286 1.00 98.38 149 TRP A O 1
ATOM 1184 N N . VAL A 1 150 ? 12.023 3.872 4.497 1.00 98.25 150 VAL A N 1
ATOM 1185 C CA . VAL A 1 150 ? 11.669 2.529 4.013 1.00 98.25 150 VAL A CA 1
ATOM 1186 C C . VAL A 1 150 ? 11.390 2.543 2.509 1.00 98.25 150 VAL A C 1
ATOM 1188 O O . VAL A 1 150 ? 11.956 1.726 1.779 1.00 98.25 150 VAL A O 1
ATOM 1191 N N . ILE A 1 151 ? 10.586 3.490 2.019 1.00 98.19 151 ILE A N 1
ATOM 1192 C CA . ILE A 1 151 ? 10.246 3.611 0.594 1.00 98.19 151 ILE A CA 1
ATOM 1193 C C . ILE A 1 151 ? 11.507 3.766 -0.252 1.00 98.19 151 ILE A C 1
ATOM 1195 O O . ILE A 1 151 ? 11.679 3.034 -1.226 1.00 98.19 151 ILE A O 1
ATOM 1199 N N . LEU A 1 152 ? 12.426 4.658 0.125 1.00 97.31 152 LEU A N 1
ATOM 1200 C CA . LEU A 1 152 ? 13.674 4.861 -0.616 1.00 97.31 152 LEU A CA 1
ATOM 1201 C C . LEU A 1 152 ? 14.533 3.587 -0.662 1.00 97.31 152 LEU A C 1
ATOM 1203 O O . LEU A 1 152 ? 15.179 3.304 -1.676 1.00 97.31 152 LEU A O 1
ATOM 1207 N N . ASN A 1 153 ? 14.514 2.786 0.405 1.00 96.69 153 ASN A N 1
ATOM 1208 C CA . ASN A 1 153 ? 15.278 1.544 0.485 1.00 96.69 153 ASN A CA 1
ATOM 1209 C C . ASN A 1 153 ? 14.644 0.370 -0.263 1.00 96.69 153 ASN A C 1
ATOM 1211 O O . ASN A 1 153 ? 15.374 -0.438 -0.840 1.00 96.69 153 ASN A O 1
ATOM 1215 N N . VAL A 1 154 ? 13.318 0.267 -0.271 1.00 97.56 154 VAL A N 1
ATOM 1216 C CA . VAL A 1 154 ? 12.596 -0.841 -0.907 1.00 97.56 154 VAL A CA 1
ATOM 1217 C C . VAL A 1 154 ? 12.355 -0.549 -2.386 1.00 97.56 154 VAL A C 1
ATOM 1219 O O . VAL A 1 154 ? 12.669 -1.388 -3.234 1.00 97.56 154 VAL A O 1
ATOM 1222 N N . ALA A 1 155 ? 11.891 0.655 -2.727 1.00 97.44 155 ALA A N 1
ATOM 1223 C CA . ALA A 1 155 ? 11.505 1.014 -4.089 1.00 97.44 155 ALA A CA 1
ATOM 1224 C C . ALA A 1 155 ? 12.687 1.029 -5.067 1.00 97.44 155 ALA A C 1
ATOM 1226 O O . ALA A 1 155 ? 12.488 0.783 -6.253 1.00 97.44 155 ALA A O 1
ATOM 1227 N N . LYS A 1 156 ? 13.937 1.190 -4.605 1.00 95.94 156 LYS A N 1
ATOM 1228 C CA . LYS A 1 156 ? 15.130 1.053 -5.468 1.00 95.94 156 LYS A CA 1
ATOM 1229 C C . LYS A 1 156 ? 15.173 -0.281 -6.231 1.00 95.94 156 LYS A C 1
ATOM 1231 O O . LYS A 1 156 ? 15.761 -0.348 -7.308 1.00 95.94 156 LYS A O 1
ATOM 1236 N N . ASN A 1 157 ? 14.501 -1.321 -5.726 1.00 95.88 157 ASN A N 1
ATOM 1237 C CA . ASN A 1 157 ? 14.373 -2.620 -6.391 1.00 95.88 157 ASN A CA 1
ATOM 1238 C C . ASN A 1 157 ? 13.513 -2.589 -7.666 1.00 95.88 157 ASN A C 1
ATOM 1240 O O . ASN A 1 157 ? 13.604 -3.525 -8.461 1.00 95.88 157 ASN A O 1
ATOM 1244 N N . PHE A 1 158 ? 12.767 -1.510 -7.943 1.00 95.62 158 PHE A N 1
ATOM 1245 C CA . PHE A 1 158 ? 12.163 -1.294 -9.263 1.00 95.62 158 PHE A CA 1
ATOM 1246 C C . PHE A 1 158 ? 13.216 -1.258 -10.381 1.00 95.62 158 PHE A C 1
ATOM 1248 O O . PHE A 1 158 ? 12.920 -1.629 -11.517 1.00 95.62 158 PHE A O 1
ATOM 1255 N N . ALA A 1 159 ? 14.463 -0.882 -10.070 1.00 94.31 159 ALA A N 1
ATOM 1256 C CA . ALA A 1 159 ? 15.561 -0.886 -11.034 1.00 94.31 159 ALA A CA 1
ATOM 1257 C C . ALA A 1 159 ? 15.864 -2.280 -11.607 1.00 94.31 159 ALA A C 1
ATOM 1259 O O . ALA A 1 159 ? 16.356 -2.371 -12.730 1.00 94.31 159 ALA A O 1
ATOM 1260 N N . ASN A 1 160 ? 15.516 -3.357 -10.892 1.00 92.00 160 ASN A N 1
ATOM 1261 C CA . ASN A 1 160 ? 15.671 -4.729 -11.385 1.00 92.00 160 ASN A CA 1
ATOM 1262 C C . ASN A 1 160 ? 14.747 -5.029 -12.582 1.00 92.00 160 ASN A C 1
ATOM 1264 O O . ASN A 1 160 ? 14.982 -5.974 -13.325 1.00 92.00 160 ASN A O 1
ATOM 1268 N N . PHE A 1 161 ? 13.709 -4.227 -12.816 1.00 92.00 161 PHE A N 1
ATOM 1269 C CA . PHE A 1 161 ? 12.788 -4.410 -13.941 1.00 92.00 161 PHE A CA 1
ATOM 1270 C C . PHE A 1 161 ? 13.156 -3.567 -15.168 1.00 92.00 161 PHE A C 1
ATOM 1272 O O . PHE A 1 161 ? 12.435 -3.585 -16.164 1.00 92.00 161 PHE A O 1
ATOM 1279 N N . ILE A 1 162 ? 14.267 -2.830 -15.107 1.00 91.69 162 ILE A N 1
ATOM 1280 C CA . ILE A 1 162 ? 14.762 -1.994 -16.202 1.00 91.69 162 ILE A CA 1
ATOM 1281 C C . ILE A 1 162 ? 15.859 -2.770 -16.946 1.00 91.69 162 ILE A C 1
ATOM 1283 O O . ILE A 1 162 ? 16.828 -3.173 -16.302 1.00 91.69 162 ILE A O 1
ATOM 1287 N N . PRO A 1 163 ? 15.770 -2.970 -18.271 1.00 87.75 163 PRO A N 1
ATOM 1288 C CA . PRO A 1 163 ? 16.773 -3.724 -19.022 1.00 87.75 163 PRO A CA 1
ATOM 1289 C C . PRO A 1 163 ? 18.126 -3.002 -19.077 1.00 87.75 163 PRO A C 1
ATOM 1291 O O . PRO A 1 163 ? 18.200 -1.775 -18.975 1.00 87.75 163 PRO A O 1
ATOM 1294 N N . MET A 1 164 ? 19.199 -3.764 -19.287 1.00 83.88 164 MET A N 1
ATOM 1295 C CA . MET A 1 164 ? 20.538 -3.253 -19.585 1.00 83.88 164 MET A CA 1
ATOM 1296 C C . MET A 1 164 ? 21.041 -3.703 -20.966 1.00 83.88 164 MET A C 1
ATOM 1298 O O . MET A 1 164 ? 20.792 -4.845 -21.344 1.00 83.88 164 MET A O 1
ATOM 1302 N N . PRO A 1 165 ? 21.824 -2.862 -21.672 1.00 83.81 165 PRO A N 1
ATOM 1303 C CA . PRO A 1 165 ? 22.104 -1.454 -21.372 1.00 83.81 165 PRO A CA 1
ATOM 1304 C C . PRO A 1 165 ? 20.900 -0.556 -21.710 1.00 83.81 165 PRO A C 1
ATOM 1306 O O . PRO A 1 165 ? 20.178 -0.798 -22.673 1.00 83.81 165 PRO A O 1
ATOM 1309 N N . CYS A 1 166 ? 20.681 0.506 -20.932 1.00 84.44 166 CYS A N 1
ATOM 1310 C CA . CYS A 1 166 ? 19.568 1.433 -21.145 1.00 84.44 166 CYS A CA 1
ATOM 1311 C C . CYS A 1 166 ? 20.029 2.876 -20.920 1.00 84.44 166 CYS A C 1
ATOM 1313 O O . CYS A 1 166 ? 20.529 3.214 -19.846 1.00 84.44 166 CYS A O 1
ATOM 1315 N N . LYS A 1 167 ? 19.877 3.724 -21.948 1.00 91.19 167 LYS A N 1
ATOM 1316 C CA . LYS A 1 167 ? 20.163 5.168 -21.871 1.00 91.19 167 LYS A CA 1
ATOM 1317 C C . LYS A 1 167 ? 19.230 5.839 -20.858 1.00 91.19 167 LYS A C 1
ATOM 1319 O O . LYS A 1 167 ? 18.104 5.376 -20.670 1.00 91.19 167 LYS A O 1
ATOM 1324 N N . MET A 1 168 ? 19.654 6.960 -20.272 1.00 92.12 168 MET A N 1
ATOM 1325 C CA . MET A 1 168 ? 18.875 7.658 -19.238 1.00 92.12 168 MET A CA 1
ATOM 1326 C C . MET A 1 168 ? 17.445 7.992 -19.695 1.00 92.12 168 MET A C 1
ATOM 1328 O O . MET A 1 168 ? 16.496 7.682 -18.980 1.00 92.12 168 MET A O 1
ATOM 1332 N N . ASP A 1 169 ? 17.259 8.489 -20.920 1.00 91.94 169 ASP A N 1
ATOM 1333 C CA . ASP A 1 169 ? 15.921 8.813 -21.449 1.00 91.94 169 ASP A CA 1
ATOM 1334 C C . ASP A 1 169 ? 14.995 7.597 -21.520 1.00 91.94 169 ASP A C 1
ATOM 1336 O O . ASP A 1 169 ? 13.790 7.684 -21.280 1.00 91.94 169 ASP A O 1
ATOM 1340 N N . SER A 1 170 ? 15.554 6.434 -21.859 1.00 90.62 170 SER A N 1
ATOM 1341 C CA . SER A 1 170 ? 14.797 5.185 -21.867 1.00 90.62 170 SER A CA 1
ATOM 1342 C C . SER A 1 170 ? 14.501 4.755 -20.435 1.00 90.62 170 SER A C 1
ATOM 1344 O O . SER A 1 170 ? 13.357 4.440 -20.122 1.00 90.62 170 SER A O 1
ATOM 1346 N N . ARG A 1 171 ? 15.478 4.851 -19.532 1.00 92.19 171 ARG A N 1
ATOM 1347 C CA . ARG A 1 171 ? 15.319 4.521 -18.114 1.00 92.19 171 ARG A CA 1
ATOM 1348 C C . ARG A 1 171 ? 14.198 5.322 -17.452 1.00 92.19 171 ARG A C 1
ATOM 1350 O O . ARG A 1 171 ? 13.354 4.736 -16.780 1.00 92.19 171 ARG A O 1
ATOM 1357 N N . VAL A 1 172 ? 14.136 6.627 -17.707 1.00 95.19 172 VAL A N 1
ATOM 1358 C CA . VAL A 1 172 ? 13.052 7.507 -17.248 1.00 95.19 172 VAL A CA 1
ATOM 1359 C C . VAL A 1 172 ? 11.693 6.993 -17.728 1.00 95.19 172 VAL A C 1
ATOM 1361 O O . VAL A 1 172 ? 10.782 6.816 -16.918 1.00 95.19 172 VAL A O 1
ATOM 1364 N N . LYS A 1 173 ? 11.562 6.647 -19.017 1.00 93.44 173 LYS A N 1
ATOM 1365 C CA . LYS A 1 173 ? 10.321 6.070 -19.572 1.00 93.44 173 LYS A CA 1
ATOM 1366 C C . LYS A 1 173 ? 9.932 4.756 -18.889 1.00 93.44 173 LYS A C 1
ATOM 1368 O O . LYS A 1 173 ? 8.741 4.517 -18.691 1.00 93.44 173 LYS A O 1
ATOM 1373 N N . TYR A 1 174 ? 10.904 3.921 -18.525 1.00 92.62 174 TYR A N 1
ATOM 1374 C CA . TYR A 1 174 ? 10.653 2.690 -17.776 1.00 92.62 174 TYR A CA 1
ATOM 1375 C C . TYR A 1 174 ? 10.126 2.978 -16.372 1.00 92.62 174 TYR A C 1
ATOM 1377 O O . TYR A 1 174 ? 9.120 2.389 -15.995 1.00 92.62 174 TYR A O 1
ATOM 1385 N N . VAL A 1 175 ? 10.731 3.902 -15.619 1.00 95.44 175 VAL A N 1
ATOM 1386 C CA . VAL A 1 175 ? 10.257 4.240 -14.262 1.00 95.44 175 VAL A CA 1
ATOM 1387 C C . VAL A 1 175 ? 8.840 4.818 -14.296 1.00 95.44 175 VAL A C 1
ATOM 1389 O O . VAL A 1 175 ? 8.003 4.428 -13.479 1.00 95.44 175 VAL A O 1
ATOM 1392 N N . TYR A 1 176 ? 8.521 5.656 -15.287 1.00 96.94 176 TYR A N 1
ATOM 1393 C CA . TYR A 1 176 ? 7.150 6.140 -15.476 1.00 96.94 176 TYR A CA 1
ATOM 1394 C C . TYR A 1 176 ? 6.145 4.996 -15.675 1.00 96.94 176 TYR A C 1
ATOM 1396 O O . TYR A 1 176 ? 5.062 5.011 -15.096 1.00 96.94 176 TYR A O 1
ATOM 1404 N N . ARG A 1 177 ? 6.504 3.980 -16.464 1.00 95.25 177 ARG A N 1
ATOM 1405 C CA . ARG A 1 177 ? 5.633 2.832 -16.777 1.00 95.25 177 ARG A CA 1
ATOM 1406 C C . ARG A 1 177 ? 5.578 1.791 -15.668 1.00 95.25 177 ARG A C 1
ATOM 1408 O O . ARG A 1 177 ? 4.555 1.138 -15.517 1.00 95.25 177 ARG A O 1
ATOM 1415 N N . LEU A 1 178 ? 6.670 1.618 -14.933 1.00 94.75 178 LEU A N 1
ATOM 1416 C CA . LEU A 1 178 ? 6.777 0.655 -13.844 1.00 94.75 178 LEU A CA 1
ATOM 1417 C C . LEU A 1 178 ? 6.130 1.161 -12.565 1.00 94.75 178 LEU A C 1
ATOM 1419 O O . LEU A 1 178 ? 5.590 0.347 -11.835 1.00 94.75 178 LEU A O 1
ATOM 1423 N N . MET A 1 179 ? 6.186 2.459 -12.279 1.00 96.75 179 MET A N 1
ATOM 1424 C CA . MET A 1 179 ? 5.787 2.983 -10.973 1.00 96.75 179 MET A CA 1
ATOM 1425 C C . MET A 1 179 ? 4.813 4.154 -11.090 1.00 96.75 179 MET A C 1
ATOM 1427 O O . MET A 1 179 ? 3.716 4.084 -10.552 1.00 96.75 179 MET A O 1
ATOM 1431 N N . PHE A 1 180 ? 5.177 5.214 -11.814 1.00 96.25 180 PHE A N 1
ATOM 1432 C CA . PHE A 1 180 ? 4.432 6.477 -11.769 1.00 96.25 180 PHE A CA 1
ATOM 1433 C C . PHE A 1 180 ? 2.997 6.361 -12.313 1.00 96.25 180 PHE A C 1
ATOM 1435 O O . PHE A 1 180 ? 2.041 6.663 -11.607 1.00 96.25 180 PHE A O 1
ATOM 1442 N N . PHE A 1 181 ? 2.825 5.888 -13.552 1.00 97.50 181 PHE A N 1
ATOM 1443 C CA . PHE A 1 181 ? 1.497 5.714 -14.146 1.00 97.50 181 PHE A CA 1
ATOM 1444 C C . PHE A 1 181 ? 0.680 4.596 -13.486 1.00 97.50 181 PHE A C 1
ATOM 1446 O O . PHE A 1 181 ? -0.513 4.816 -13.286 1.00 97.50 181 PHE A O 1
ATOM 1453 N N . PRO A 1 182 ? 1.262 3.434 -13.117 1.00 98.12 182 PRO A N 1
ATOM 1454 C CA . PRO A 1 182 ? 0.563 2.440 -12.308 1.00 98.12 182 PRO A CA 1
ATOM 1455 C C . PRO A 1 182 ? -0.008 3.001 -11.008 1.00 98.12 182 PRO A C 1
ATOM 1457 O O . PRO A 1 182 ? -1.140 2.673 -10.687 1.00 98.12 182 PRO A O 1
ATOM 1460 N N . ILE A 1 183 ? 0.721 3.879 -10.311 1.00 98.44 183 ILE A N 1
ATOM 1461 C CA . ILE A 1 183 ? 0.208 4.543 -9.108 1.00 98.44 183 ILE A CA 1
ATOM 1462 C C . ILE A 1 183 ? -0.986 5.436 -9.450 1.00 98.44 183 ILE A C 1
ATOM 1464 O O . ILE A 1 183 ? -2.036 5.263 -8.855 1.00 98.44 183 ILE A O 1
ATOM 1468 N N . ILE A 1 184 ? -0.876 6.349 -10.422 1.00 97.88 184 ILE A N 1
ATOM 1469 C CA . ILE A 1 184 ? -1.972 7.291 -10.735 1.00 97.88 184 ILE A CA 1
ATOM 1470 C C . ILE A 1 184 ? -3.226 6.549 -11.207 1.00 97.88 184 ILE A C 1
ATOM 1472 O O . ILE A 1 184 ? -4.319 6.732 -10.673 1.00 97.88 184 ILE A O 1
ATOM 1476 N N . ILE A 1 185 ? -3.070 5.700 -12.224 1.00 98.25 185 ILE A N 1
ATOM 1477 C CA . ILE A 1 185 ? -4.195 5.006 -12.858 1.00 98.25 185 ILE A CA 1
ATOM 1478 C C . ILE A 1 185 ? -4.731 3.922 -11.924 1.00 98.25 185 ILE A C 1
ATOM 1480 O O . ILE A 1 185 ? -5.940 3.753 -11.801 1.00 98.25 185 ILE A O 1
ATOM 1484 N N . GLY A 1 186 ? -3.845 3.207 -11.235 1.00 98.12 186 GLY A N 1
ATOM 1485 C CA . GLY A 1 186 ? -4.229 2.191 -10.269 1.00 98.12 186 GLY A CA 1
ATOM 1486 C C . GLY A 1 186 ? -4.943 2.782 -9.061 1.00 98.12 186 GLY A C 1
ATOM 1487 O O . GLY A 1 186 ? -5.930 2.203 -8.628 1.00 98.12 186 GLY A O 1
ATOM 1488 N N . SER A 1 187 ? -4.509 3.936 -8.545 1.00 97.88 187 SER A N 1
ATOM 1489 C CA . SER A 1 187 ? -5.212 4.648 -7.469 1.00 97.88 187 SER A CA 1
ATOM 1490 C C . SER A 1 187 ? -6.619 5.045 -7.893 1.00 97.88 187 SER A C 1
ATOM 1492 O O . SER A 1 187 ? -7.556 4.839 -7.126 1.00 97.88 187 SER A O 1
ATOM 1494 N N . LEU A 1 188 ? -6.805 5.526 -9.127 1.00 96.94 188 LEU A N 1
ATOM 1495 C CA . LEU A 1 188 ? -8.141 5.796 -9.664 1.00 96.94 188 LEU A CA 1
ATOM 1496 C C . LEU A 1 188 ? -8.996 4.519 -9.722 1.00 96.94 188 LEU A C 1
ATOM 1498 O O . LEU A 1 188 ? -10.120 4.518 -9.225 1.00 96.94 188 LEU A O 1
ATOM 1502 N N . ILE A 1 189 ? -8.455 3.421 -10.266 1.00 97.38 189 ILE A N 1
ATOM 1503 C CA . ILE A 1 189 ? -9.152 2.124 -10.327 1.00 97.38 189 ILE A CA 1
ATOM 1504 C C . ILE A 1 189 ? -9.527 1.643 -8.921 1.00 97.38 189 ILE A C 1
ATOM 1506 O O . ILE A 1 189 ? -10.681 1.305 -8.686 1.00 97.38 189 ILE A O 1
ATOM 1510 N N . ASN A 1 190 ? -8.588 1.652 -7.976 1.00 96.94 190 ASN A N 1
ATOM 1511 C CA . ASN A 1 190 ? -8.821 1.216 -6.599 1.00 96.94 190 ASN A CA 1
ATOM 1512 C C . ASN A 1 190 ? -9.819 2.113 -5.868 1.00 96.94 190 ASN A C 1
ATOM 1514 O O . ASN A 1 190 ? -10.577 1.620 -5.045 1.00 96.94 190 ASN A O 1
ATOM 1518 N N . THR A 1 191 ? -9.856 3.407 -6.186 1.00 95.44 191 THR A N 1
ATOM 1519 C CA . THR A 1 191 ? -10.854 4.331 -5.636 1.00 95.44 191 THR A CA 1
ATOM 1520 C C . THR A 1 191 ? -12.249 3.976 -6.139 1.00 95.44 191 THR A C 1
ATOM 1522 O O . THR A 1 191 ? -13.180 3.889 -5.346 1.00 95.44 191 THR A O 1
ATOM 1525 N N . VAL A 1 192 ? -12.402 3.687 -7.435 1.00 95.19 192 VAL A N 1
ATOM 1526 C CA . VAL A 1 192 ? -13.674 3.191 -7.989 1.00 95.19 192 VAL A CA 1
ATOM 1527 C C . VAL A 1 192 ? -14.047 1.846 -7.356 1.00 95.19 192 VAL A C 1
ATOM 1529 O O . VAL A 1 192 ? -15.192 1.637 -6.961 1.00 95.19 192 VAL A O 1
ATOM 1532 N N . LEU A 1 193 ? -13.067 0.958 -7.180 1.00 94.00 193 LEU A N 1
ATOM 1533 C CA . LEU A 1 193 ? -13.246 -0.327 -6.507 1.00 94.00 193 LEU A CA 1
ATOM 1534 C C . LEU A 1 193 ? -13.395 -0.215 -4.977 1.00 94.00 193 LEU A C 1
ATOM 1536 O O . LEU A 1 193 ? -13.642 -1.221 -4.317 1.00 94.00 193 LEU A O 1
ATOM 1540 N N . ALA A 1 194 ? -13.287 0.970 -4.384 1.00 91.56 194 ALA A N 1
ATOM 1541 C CA . ALA A 1 194 ? -13.595 1.154 -2.971 1.00 91.56 194 ALA A CA 1
ATOM 1542 C C . ALA A 1 194 ? -15.106 1.305 -2.743 1.00 91.56 194 ALA A C 1
ATOM 1544 O O . ALA A 1 194 ? -15.568 1.100 -1.624 1.00 91.56 194 ALA A O 1
ATOM 1545 N N . PHE A 1 195 ? -15.886 1.628 -3.782 1.00 91.62 195 PHE A N 1
ATOM 1546 C CA . PHE A 1 195 ? -17.334 1.790 -3.660 1.00 91.62 195 PHE A CA 1
ATOM 1547 C C . PHE A 1 195 ? -18.068 0.445 -3.523 1.00 91.62 195 PHE A C 1
ATOM 1549 O O . PHE A 1 195 ? -17.697 -0.513 -4.214 1.00 91.62 195 PHE A O 1
ATOM 1556 N N . PRO A 1 196 ? -19.150 0.385 -2.719 1.00 91.00 196 PRO A N 1
ATOM 1557 C CA . PRO A 1 196 ? -19.698 1.475 -1.899 1.00 91.00 196 PRO A CA 1
ATOM 1558 C C . PRO A 1 196 ? -18.816 1.787 -0.676 1.00 91.00 196 PRO A C 1
ATOM 1560 O O . PRO A 1 196 ? -18.200 0.896 -0.100 1.00 91.00 196 PRO A O 1
ATOM 1563 N N . VAL A 1 197 ? -18.740 3.064 -0.292 1.00 80.31 197 VAL A N 1
ATOM 1564 C CA . VAL A 1 197 ? -17.930 3.540 0.843 1.00 80.31 197 VAL A CA 1
ATOM 1565 C C . VAL A 1 197 ? -18.825 4.090 1.943 1.00 80.31 197 VAL A C 1
ATOM 1567 O O . VAL A 1 197 ? -19.803 4.780 1.663 1.00 80.31 197 VAL A O 1
ATOM 1570 N N . VAL A 1 198 ? -18.463 3.814 3.194 1.00 73.50 198 VAL A N 1
ATOM 1571 C CA . VAL A 1 198 ? -19.190 4.312 4.373 1.00 73.50 198 VAL A CA 1
ATOM 1572 C C . VAL A 1 198 ? -18.648 5.673 4.828 1.00 73.50 198 VAL A C 1
ATOM 1574 O O . VAL A 1 198 ? -19.385 6.485 5.378 1.00 73.50 198 VAL A O 1
ATOM 1577 N N . ALA A 1 199 ? -17.368 5.957 4.557 1.00 75.81 199 ALA A N 1
ATOM 1578 C CA . ALA A 1 199 ? -16.695 7.186 4.964 1.00 75.81 199 ALA A CA 1
ATOM 1579 C C . ALA A 1 199 ? -15.872 7.808 3.825 1.00 75.81 199 ALA A C 1
ATOM 1581 O O . ALA A 1 199 ? -15.285 7.112 2.997 1.00 75.81 199 ALA A O 1
ATOM 1582 N N . ILE A 1 200 ? -15.760 9.142 3.829 1.00 77.31 200 ILE A N 1
ATOM 1583 C CA . ILE A 1 200 ? -14.940 9.902 2.864 1.00 77.31 200 ILE A CA 1
ATOM 1584 C C . ILE A 1 200 ? -13.461 9.492 2.950 1.00 77.31 200 ILE A C 1
ATOM 1586 O O . ILE A 1 200 ? -12.776 9.423 1.930 1.00 77.31 200 ILE A O 1
ATOM 1590 N N . LEU A 1 201 ? -12.964 9.173 4.152 1.00 75.38 201 LEU A N 1
ATOM 1591 C CA . LEU A 1 201 ? -11.579 8.738 4.351 1.00 75.38 201 LEU A CA 1
ATOM 1592 C C . LEU A 1 201 ? -11.254 7.470 3.538 1.00 75.38 201 LEU A C 1
ATOM 1594 O O . LEU A 1 201 ? -10.160 7.368 2.981 1.00 75.38 201 LEU A O 1
ATOM 1598 N N . SER A 1 202 ? -12.234 6.576 3.365 1.00 79.19 202 SER A N 1
ATOM 1599 C CA . SER A 1 202 ? -12.130 5.365 2.541 1.00 79.19 202 SER A CA 1
ATOM 1600 C C . SER A 1 202 ? -12.000 5.654 1.037 1.00 79.19 202 SER A C 1
ATOM 1602 O O . SER A 1 202 ? -11.625 4.761 0.282 1.00 79.19 202 SER A O 1
ATOM 1604 N N . ILE A 1 203 ? -12.275 6.887 0.590 1.00 85.69 203 ILE A N 1
ATOM 1605 C CA . ILE A 1 203 ? -12.022 7.370 -0.781 1.00 85.69 203 ILE A CA 1
ATOM 1606 C C . ILE A 1 203 ? -10.642 8.030 -0.863 1.00 85.69 203 ILE A C 1
ATOM 1608 O O . ILE A 1 203 ? -9.882 7.786 -1.800 1.00 85.69 203 ILE A O 1
ATOM 1612 N N . ILE A 1 204 ? -10.305 8.870 0.120 1.00 86.62 204 ILE A N 1
ATOM 1613 C CA . ILE A 1 204 ? -9.040 9.619 0.134 1.00 86.62 204 ILE A CA 1
ATOM 1614 C C . ILE A 1 204 ? -7.852 8.656 0.162 1.00 86.62 204 ILE A C 1
ATOM 1616 O O . ILE A 1 204 ? -6.889 8.852 -0.586 1.00 86.62 204 ILE A O 1
ATOM 1620 N N . TYR A 1 205 ? -7.927 7.604 0.981 1.00 87.44 205 TYR A N 1
ATOM 1621 C CA . TYR A 1 205 ? -6.855 6.624 1.128 1.00 87.44 205 TYR A CA 1
ATOM 1622 C C . TYR A 1 205 ? -6.420 5.973 -0.207 1.00 87.44 205 TYR A C 1
ATOM 1624 O O . TYR A 1 205 ? -5.248 6.137 -0.570 1.00 87.44 205 TYR A O 1
ATOM 1632 N N . PRO A 1 206 ? -7.292 5.299 -0.988 1.00 87.75 206 PRO A N 1
ATOM 1633 C CA . PRO A 1 206 ? -6.906 4.718 -2.279 1.00 87.75 206 PRO A CA 1
ATOM 1634 C C . PRO A 1 206 ? -6.505 5.761 -3.325 1.00 87.75 206 PRO A C 1
ATOM 1636 O O . PRO A 1 206 ? -5.619 5.493 -4.145 1.00 87.75 206 PRO A O 1
ATOM 1639 N N . ALA A 1 207 ? -7.101 6.954 -3.277 1.00 90.25 207 ALA A N 1
ATOM 1640 C CA . ALA A 1 207 ? -6.838 8.015 -4.241 1.00 90.25 207 ALA A CA 1
ATOM 1641 C C . ALA A 1 207 ? -5.456 8.663 -4.068 1.00 90.25 207 ALA A C 1
ATOM 1643 O O . ALA A 1 207 ? -4.859 9.087 -5.055 1.00 90.25 207 ALA A O 1
ATOM 1644 N N . THR A 1 208 ? -4.954 8.766 -2.832 1.00 92.00 208 THR A N 1
ATOM 1645 C CA . THR A 1 208 ? -3.817 9.655 -2.522 1.00 92.00 208 THR A CA 1
ATOM 1646 C C . THR A 1 208 ? -2.652 8.985 -1.813 1.00 92.00 208 THR A C 1
ATOM 1648 O O . THR A 1 208 ? -1.503 9.347 -2.074 1.00 92.00 208 THR A O 1
ATOM 1651 N N . SER A 1 209 ? -2.900 7.997 -0.948 1.00 91.50 209 SER A N 1
ATOM 1652 C CA . SER A 1 209 ? -1.840 7.422 -0.111 1.00 91.50 209 SER A CA 1
ATOM 1653 C C . SER A 1 209 ? -0.658 6.850 -0.905 1.00 91.50 209 SER A C 1
ATOM 1655 O O . SER A 1 209 ? 0.480 7.071 -0.486 1.00 91.50 209 SER A O 1
ATOM 1657 N N . PRO A 1 210 ? -0.830 6.216 -2.086 1.00 96.19 210 PRO A N 1
ATOM 1658 C CA . PRO A 1 210 ? 0.302 5.618 -2.788 1.00 96.19 210 PRO A CA 1
ATOM 1659 C C . PRO A 1 210 ? 1.247 6.649 -3.428 1.00 96.19 210 PRO A C 1
ATOM 1661 O O . PRO A 1 210 ? 2.349 6.289 -3.844 1.00 96.19 210 PRO A O 1
ATOM 1664 N N . TYR A 1 211 ? 0.871 7.933 -3.495 1.00 97.12 211 TYR A N 1
ATOM 1665 C CA . TYR A 1 211 ? 1.679 8.976 -4.144 1.00 97.12 211 TYR A CA 1
ATOM 1666 C C . TYR A 1 211 ? 3.000 9.228 -3.420 1.00 97.12 211 TYR A C 1
ATOM 1668 O O . TYR A 1 211 ? 3.993 9.572 -4.060 1.00 97.12 211 TYR A O 1
ATOM 1676 N N . VAL A 1 212 ? 3.065 8.958 -2.115 1.00 97.44 212 VAL A N 1
ATOM 1677 C CA . VAL A 1 212 ? 4.314 9.037 -1.345 1.00 97.44 212 VAL A CA 1
ATOM 1678 C C . VAL A 1 212 ? 5.403 8.110 -1.905 1.00 97.44 212 VAL A C 1
ATOM 1680 O O . VAL A 1 212 ? 6.583 8.442 -1.838 1.00 97.44 212 VAL A O 1
ATOM 1683 N N . ILE A 1 213 ? 5.037 7.001 -2.564 1.00 98.19 213 ILE A N 1
ATOM 1684 C CA . ILE A 1 213 ? 5.993 6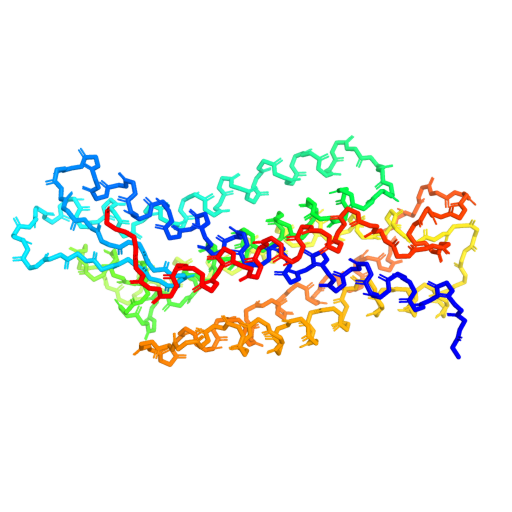.090 -3.217 1.00 98.19 213 ILE A CA 1
ATOM 1685 C C . ILE A 1 213 ? 6.754 6.806 -4.345 1.00 98.19 213 ILE A C 1
ATOM 1687 O O . ILE A 1 213 ? 7.927 6.505 -4.591 1.00 98.19 213 ILE A O 1
ATOM 1691 N N . MET A 1 214 ? 6.139 7.799 -4.999 1.00 97.75 214 MET A N 1
ATOM 1692 C CA . MET A 1 214 ? 6.748 8.536 -6.111 1.00 97.75 214 MET A CA 1
ATOM 1693 C C . MET A 1 214 ? 8.001 9.319 -5.705 1.00 97.75 214 MET A C 1
ATOM 1695 O O . MET A 1 214 ? 8.848 9.565 -6.564 1.00 97.75 214 MET A O 1
ATOM 1699 N N . ILE A 1 215 ? 8.195 9.626 -4.416 1.00 97.56 215 ILE A N 1
ATOM 1700 C CA . ILE A 1 215 ? 9.427 10.265 -3.922 1.00 97.56 215 ILE A CA 1
ATOM 1701 C C . ILE A 1 215 ? 10.686 9.436 -4.233 1.00 97.56 215 ILE A C 1
ATOM 1703 O O . ILE A 1 215 ? 11.792 9.966 -4.324 1.00 97.56 215 ILE A O 1
ATOM 1707 N N . SER A 1 216 ? 10.527 8.125 -4.442 1.00 97.56 216 SER A N 1
ATOM 1708 C CA . SER A 1 216 ? 11.623 7.211 -4.771 1.00 97.56 216 SER A CA 1
ATOM 1709 C C . SER A 1 216 ? 12.086 7.270 -6.227 1.00 97.56 216 SER A C 1
ATOM 1711 O O . SER A 1 216 ? 13.106 6.664 -6.563 1.00 97.56 216 SER A O 1
ATOM 1713 N N . PHE A 1 217 ? 11.404 8.027 -7.091 1.00 97.38 217 PHE A N 1
ATOM 1714 C CA . PHE A 1 217 ? 11.727 8.154 -8.514 1.00 97.38 217 PHE A CA 1
ATOM 1715 C C . PHE A 1 217 ? 13.227 8.390 -8.803 1.00 97.38 217 PHE A C 1
ATOM 1717 O O . PHE A 1 217 ? 13.822 7.584 -9.528 1.00 97.38 217 PHE A O 1
ATOM 1724 N N . PRO A 1 218 ? 13.904 9.407 -8.221 1.00 96.69 218 PRO A N 1
ATOM 1725 C CA . PRO A 1 218 ? 15.334 9.623 -8.455 1.00 96.69 218 PRO A CA 1
ATOM 1726 C C . PRO A 1 218 ? 16.212 8.472 -7.944 1.00 96.69 218 PRO A C 1
ATOM 1728 O O . PRO A 1 218 ? 17.244 8.172 -8.549 1.00 96.69 218 PRO A O 1
ATOM 1731 N N . MET A 1 219 ? 15.814 7.798 -6.862 1.00 96.75 219 MET A N 1
ATOM 1732 C CA . MET A 1 219 ? 16.555 6.657 -6.318 1.00 96.75 219 MET A CA 1
ATOM 1733 C C . MET A 1 219 ? 16.513 5.464 -7.280 1.00 96.75 219 MET A C 1
ATOM 1735 O O . MET A 1 219 ? 17.539 4.831 -7.532 1.00 96.75 219 MET A O 1
ATOM 1739 N N . ILE A 1 220 ? 15.356 5.200 -7.892 1.00 96.19 220 ILE A N 1
ATOM 1740 C CA . ILE A 1 220 ? 15.195 4.141 -8.899 1.00 96.19 220 ILE A CA 1
ATOM 1741 C C . ILE A 1 220 ? 16.052 4.435 -10.137 1.00 96.19 220 ILE A C 1
ATOM 1743 O O . ILE A 1 220 ? 16.667 3.524 -10.700 1.00 96.19 220 ILE A O 1
ATOM 1747 N N . LEU A 1 221 ? 16.145 5.701 -10.556 1.00 95.38 221 LEU A N 1
ATOM 1748 C CA . LEU A 1 221 ? 16.998 6.100 -11.679 1.00 95.38 221 LEU A CA 1
ATOM 1749 C C . LEU A 1 221 ? 18.489 5.860 -11.408 1.00 95.38 221 LEU A C 1
ATOM 1751 O O . LEU A 1 221 ? 19.200 5.436 -12.315 1.00 95.38 221 LEU A O 1
ATOM 1755 N N . LYS A 1 222 ? 18.955 6.089 -10.177 1.00 94.81 222 LYS A N 1
ATOM 1756 C CA . LYS A 1 222 ? 20.369 5.920 -9.798 1.00 94.81 222 LYS A CA 1
ATOM 1757 C C . LYS A 1 222 ? 20.744 4.477 -9.441 1.00 94.81 222 LYS A C 1
ATOM 1759 O O . LYS A 1 222 ? 21.916 4.116 -9.516 1.00 94.81 222 LYS A O 1
ATOM 1764 N N . ALA A 1 223 ? 19.778 3.650 -9.045 1.00 93.50 223 ALA A N 1
ATOM 1765 C CA . ALA A 1 223 ? 20.034 2.274 -8.629 1.00 93.50 223 ALA A CA 1
ATOM 1766 C C . ALA A 1 223 ? 20.599 1.410 -9.774 1.00 93.50 223 ALA A C 1
ATOM 1768 O O . ALA A 1 223 ? 20.218 1.542 -10.935 1.00 93.50 223 ALA A O 1
ATOM 1769 N N . LYS A 1 224 ? 21.510 0.484 -9.470 1.00 88.00 224 LYS A N 1
ATOM 1770 C CA . LYS A 1 224 ? 22.062 -0.419 -10.491 1.00 88.00 224 LYS A CA 1
ATOM 1771 C C . LYS A 1 224 ? 20.983 -1.410 -10.940 1.00 88.00 224 LYS A C 1
ATOM 1773 O O . LYS A 1 224 ? 20.328 -2.017 -10.100 1.00 88.00 224 LYS A O 1
ATOM 1778 N N . SER A 1 225 ? 20.799 -1.557 -12.254 1.00 83.69 225 SER A N 1
ATOM 1779 C CA . SER A 1 225 ? 20.053 -2.700 -12.794 1.00 83.69 225 SER A CA 1
ATOM 1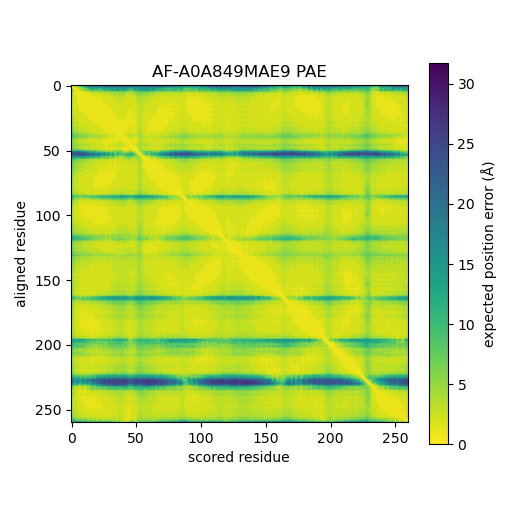780 C C . SER A 1 225 ? 20.991 -3.907 -12.885 1.00 83.69 225 SER A C 1
ATOM 1782 O O . SER A 1 225 ? 22.213 -3.752 -12.907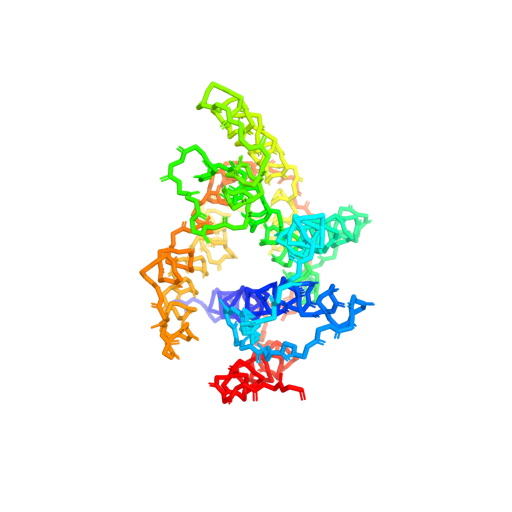 1.00 83.69 225 SER A O 1
ATOM 1784 N N . HIS A 1 226 ? 20.421 -5.107 -12.889 1.00 78.94 226 HIS A N 1
ATOM 1785 C CA . HIS A 1 226 ? 21.163 -6.364 -12.883 1.00 78.94 226 HIS A CA 1
ATOM 1786 C C . HIS A 1 226 ? 20.796 -7.300 -14.047 1.00 78.94 226 HIS A C 1
ATOM 1788 O O . HIS A 1 226 ? 21.371 -8.380 -14.145 1.00 78.94 226 HIS A O 1
ATOM 1794 N N . HIS A 1 227 ? 19.877 -6.914 -14.941 1.00 73.38 227 HIS A N 1
ATOM 1795 C CA . HIS A 1 227 ? 19.364 -7.813 -15.982 1.00 73.38 227 HIS A CA 1
ATOM 1796 C C . HIS A 1 227 ? 19.721 -7.360 -17.402 1.00 73.38 227 HIS A C 1
ATOM 1798 O O . HIS A 1 227 ? 19.330 -6.281 -17.841 1.00 73.38 227 HIS A O 1
ATOM 1804 N N . VAL A 1 228 ? 20.427 -8.238 -18.123 1.00 58.09 228 VAL A N 1
ATOM 1805 C CA . VAL A 1 228 ? 20.840 -8.065 -19.531 1.00 58.09 228 VAL A CA 1
ATOM 1806 C C . VAL A 1 228 ? 19.801 -8.642 -20.509 1.00 58.09 228 VAL A C 1
ATOM 1808 O O . VAL A 1 228 ? 19.689 -8.190 -21.644 1.00 58.09 228 VAL A O 1
ATOM 1811 N N . SER A 1 229 ? 18.998 -9.625 -20.083 1.00 56.78 229 SER A N 1
ATOM 1812 C CA . SER A 1 229 ? 17.967 -10.253 -20.919 1.00 56.78 229 SER A CA 1
ATOM 1813 C C . SER A 1 229 ? 16.614 -9.544 -20.803 1.00 56.78 229 SER A C 1
ATOM 1815 O O . SER A 1 229 ? 16.231 -9.081 -19.726 1.00 56.78 229 SER A O 1
ATOM 1817 N N . LYS A 1 230 ? 15.870 -9.481 -21.922 1.00 58.88 230 LYS A N 1
ATOM 1818 C CA . LYS A 1 230 ? 14.507 -8.926 -21.963 1.00 58.88 230 LYS A CA 1
ATOM 1819 C C . LYS A 1 230 ? 13.636 -9.646 -20.924 1.00 58.88 230 LYS A C 1
ATOM 1821 O O . LYS A 1 230 ? 13.445 -10.858 -21.050 1.00 58.88 230 LYS A O 1
ATOM 1826 N N . PRO A 1 231 ? 13.098 -8.945 -19.912 1.00 61.41 231 PRO A N 1
ATOM 1827 C CA . PRO A 1 231 ? 12.218 -9.554 -18.927 1.00 61.41 231 PRO A CA 1
ATOM 1828 C C . PRO A 1 231 ? 11.007 -10.207 -19.606 1.00 61.41 231 PRO A C 1
ATOM 1830 O O . PRO A 1 231 ? 10.449 -9.652 -20.554 1.00 61.41 231 PRO A O 1
ATOM 1833 N N . ASN A 1 232 ? 10.506 -11.319 -19.059 1.00 69.94 232 ASN A N 1
ATOM 1834 C CA . ASN A 1 232 ? 9.205 -11.891 -19.456 1.00 69.94 232 ASN A CA 1
ATOM 1835 C C . ASN A 1 232 ? 8.056 -10.862 -19.388 1.00 69.94 232 ASN A C 1
ATOM 1837 O O . ASN A 1 232 ? 7.044 -11.010 -20.069 1.00 69.94 232 ASN A O 1
ATOM 1841 N N . LEU A 1 233 ? 8.223 -9.817 -18.572 1.00 82.69 233 LEU A N 1
ATOM 1842 C CA . LEU A 1 233 ? 7.280 -8.714 -18.397 1.00 82.69 233 LEU A CA 1
ATOM 1843 C C . LEU A 1 233 ? 7.212 -7.755 -19.592 1.00 82.69 233 LEU A C 1
ATOM 1845 O O . LEU A 1 233 ? 6.212 -7.060 -19.752 1.00 82.69 233 LEU A O 1
ATOM 1849 N N . GLU A 1 234 ? 8.253 -7.715 -20.424 1.00 84.38 234 GLU A N 1
ATOM 1850 C CA . GLU A 1 234 ? 8.276 -6.919 -21.653 1.00 84.38 234 GLU A CA 1
ATOM 1851 C C . GLU A 1 234 ? 7.609 -7.646 -22.813 1.00 84.38 234 GLU A C 1
ATOM 1853 O O . GLU A 1 234 ? 6.952 -7.043 -23.658 1.00 84.38 234 GLU A O 1
ATOM 1858 N N . THR A 1 235 ? 7.778 -8.961 -22.893 1.00 86.31 235 THR A N 1
ATOM 1859 C CA . THR A 1 235 ? 7.344 -9.716 -24.070 1.00 86.31 235 THR A CA 1
ATOM 1860 C C . THR A 1 235 ? 5.843 -9.979 -24.062 1.00 86.31 235 THR A C 1
ATOM 1862 O O . THR A 1 235 ? 5.226 -9.997 -25.130 1.00 86.31 235 THR A O 1
ATOM 1865 N N . ARG A 1 236 ? 5.236 -10.126 -22.877 1.00 91.81 236 ARG A N 1
ATOM 1866 C CA . ARG A 1 236 ? 3.810 -10.439 -22.729 1.00 91.81 236 ARG A CA 1
ATOM 1867 C C . ARG A 1 236 ? 3.200 -9.926 -21.425 1.00 91.81 236 ARG A C 1
ATOM 1869 O O . ARG A 1 236 ? 3.883 -9.738 -20.419 1.00 91.81 236 ARG A O 1
ATOM 1876 N N . ILE A 1 237 ? 1.879 -9.775 -21.437 1.00 94.94 237 ILE A N 1
ATOM 1877 C CA . ILE A 1 237 ? 1.078 -9.615 -20.221 1.00 94.94 237 ILE A CA 1
ATOM 1878 C C . ILE A 1 237 ? 1.099 -10.947 -19.457 1.00 94.94 237 ILE A C 1
ATOM 1880 O O . ILE A 1 237 ? 0.918 -12.021 -20.040 1.00 94.94 237 ILE A O 1
ATOM 1884 N N . SER A 1 238 ? 1.363 -10.891 -18.155 1.00 95.50 238 SER A N 1
ATOM 1885 C CA . SER A 1 238 ? 1.413 -12.063 -17.289 1.00 95.50 238 SER A CA 1
ATOM 1886 C C . SER A 1 238 ? 0.003 -12.585 -17.035 1.00 95.50 238 SER A C 1
ATOM 1888 O O . SER A 1 238 ? -0.788 -11.943 -16.346 1.00 95.50 238 SER A O 1
ATOM 1890 N N . LYS A 1 239 ? -0.295 -13.787 -17.543 1.00 96.19 239 LYS A N 1
ATOM 1891 C CA . LYS A 1 239 ? -1.569 -14.479 -17.283 1.00 96.19 239 LYS A CA 1
ATOM 1892 C C . LYS A 1 239 ? -1.838 -14.628 -15.782 1.00 96.19 239 LYS A C 1
ATOM 1894 O O . LYS A 1 239 ? -2.971 -14.471 -15.353 1.00 96.19 239 LYS A O 1
ATOM 1899 N N . GLN A 1 240 ? -0.790 -14.865 -14.991 1.00 95.81 240 GLN A N 1
ATOM 1900 C CA . GLN A 1 240 ? -0.901 -14.988 -13.540 1.00 95.81 240 GLN A CA 1
ATOM 1901 C C . GLN A 1 240 ? -1.389 -13.687 -12.889 1.00 95.81 240 GLN A C 1
ATOM 1903 O O . GLN A 1 240 ? -2.280 -13.740 -12.052 1.00 95.81 240 GLN A O 1
ATOM 1908 N N . LEU A 1 241 ? -0.859 -12.525 -13.294 1.00 96.81 241 LEU A N 1
ATOM 1909 C CA . LEU A 1 241 ? -1.304 -11.235 -12.749 1.00 96.81 241 LEU A CA 1
ATOM 1910 C C . LEU A 1 241 ? -2.733 -10.895 -13.166 1.00 96.81 241 LEU A C 1
ATOM 1912 O O . LEU A 1 241 ? -3.461 -10.310 -12.377 1.00 96.81 241 LEU A O 1
ATOM 1916 N N . VAL A 1 242 ? -3.143 -11.278 -14.378 1.00 98.00 242 VAL A N 1
ATOM 1917 C CA . VAL A 1 242 ? -4.537 -11.119 -14.816 1.00 98.00 242 VAL A CA 1
ATOM 1918 C C . VAL A 1 242 ? -5.466 -11.951 -13.936 1.00 98.00 242 VAL A C 1
ATOM 1920 O O . VAL A 1 242 ? -6.432 -11.415 -13.409 1.00 98.00 242 VAL A O 1
ATOM 1923 N N . ILE A 1 243 ? -5.151 -13.234 -13.728 1.00 97.88 243 ILE A N 1
ATOM 1924 C CA . ILE A 1 243 ? -5.947 -14.118 -12.864 1.00 97.88 243 ILE A CA 1
ATOM 1925 C C . ILE A 1 243 ? -5.998 -13.561 -11.438 1.00 97.88 243 ILE A C 1
ATOM 1927 O O . ILE A 1 243 ? -7.078 -13.441 -10.875 1.00 97.88 243 ILE A O 1
ATOM 1931 N N . PHE A 1 244 ? -4.857 -13.155 -10.875 1.00 97.38 244 PHE A N 1
ATOM 1932 C CA . PHE A 1 244 ? -4.807 -12.587 -9.527 1.00 97.38 244 PHE A CA 1
ATOM 1933 C C . PHE A 1 244 ? -5.617 -11.296 -9.405 1.00 97.38 244 PHE A C 1
ATOM 1935 O O . PHE A 1 244 ? -6.343 -11.146 -8.428 1.00 97.38 244 PHE A O 1
ATOM 1942 N N . ALA A 1 245 ? -5.557 -10.405 -10.398 1.00 98.19 245 ALA A N 1
ATOM 1943 C CA . ALA A 1 245 ? -6.361 -9.188 -10.406 1.00 98.19 245 ALA A CA 1
ATOM 1944 C C . ALA A 1 245 ? -7.861 -9.504 -10.449 1.00 98.19 245 ALA A C 1
ATOM 1946 O O . ALA A 1 245 ? -8.621 -8.939 -9.670 1.00 98.19 245 ALA A O 1
ATOM 1947 N N . LEU A 1 246 ? -8.286 -10.437 -11.306 1.00 98.31 246 LEU A N 1
ATOM 1948 C CA . LEU A 1 246 ? -9.688 -10.854 -11.389 1.00 98.31 246 LEU A CA 1
ATOM 1949 C C . LEU A 1 246 ? -10.169 -11.485 -10.078 1.00 98.31 246 LEU A C 1
ATOM 1951 O O . LEU A 1 246 ? -11.234 -11.121 -9.589 1.00 98.31 246 LEU A O 1
ATOM 1955 N N . CYS A 1 247 ? -9.373 -12.372 -9.477 1.00 98.19 247 CYS A N 1
ATOM 1956 C CA . CYS A 1 247 ? -9.689 -12.972 -8.181 1.00 98.19 247 CYS A CA 1
ATOM 1957 C C . CYS A 1 247 ? -9.744 -11.927 -7.060 1.00 98.19 247 CYS A C 1
ATOM 1959 O O . CYS A 1 247 ? -10.660 -11.970 -6.247 1.00 98.19 247 CYS A O 1
ATOM 1961 N N . ALA A 1 248 ? -8.805 -10.976 -7.022 1.00 97.75 248 ALA A N 1
ATOM 1962 C CA . ALA A 1 248 ? -8.791 -9.915 -6.018 1.00 97.75 248 ALA A CA 1
ATOM 1963 C C . ALA A 1 248 ? -10.001 -8.982 -6.166 1.00 97.75 248 ALA A C 1
ATOM 1965 O O . ALA A 1 248 ? -10.638 -8.653 -5.171 1.00 97.75 248 ALA A O 1
ATOM 1966 N N . ILE A 1 249 ? -10.363 -8.606 -7.397 1.00 97.62 249 ILE A N 1
ATOM 1967 C CA . ILE A 1 249 ? -11.570 -7.815 -7.670 1.00 97.62 249 ILE A CA 1
ATOM 1968 C C . ILE A 1 249 ? -12.817 -8.596 -7.254 1.00 97.62 249 ILE A C 1
ATOM 1970 O O . ILE A 1 249 ? -13.671 -8.042 -6.572 1.00 97.62 249 ILE A O 1
ATOM 1974 N N . PHE A 1 250 ? -12.917 -9.877 -7.617 1.00 97.81 250 PHE A N 1
ATOM 1975 C CA . PHE A 1 250 ? -14.044 -10.720 -7.219 1.00 97.81 250 PHE A CA 1
ATOM 1976 C C . PHE A 1 250 ? -14.164 -10.823 -5.695 1.00 97.81 250 PHE A C 1
ATOM 1978 O O . PHE A 1 250 ? -15.244 -10.601 -5.160 1.00 97.81 250 PHE A O 1
ATOM 1985 N N . LEU A 1 251 ? -13.056 -11.076 -4.994 1.00 96.75 251 LEU A N 1
ATOM 1986 C CA . LEU A 1 251 ? -13.017 -11.110 -3.532 1.00 96.75 251 LEU A CA 1
ATOM 1987 C C . LEU A 1 251 ? -13.449 -9.768 -2.927 1.00 96.75 251 LEU A C 1
ATOM 1989 O O . LEU A 1 251 ? -14.292 -9.744 -2.039 1.00 96.75 251 LEU A O 1
ATOM 1993 N N . ASN A 1 252 ? -12.921 -8.653 -3.435 1.00 95.50 252 ASN A N 1
ATOM 1994 C CA . ASN A 1 252 ? -13.309 -7.311 -3.003 1.00 95.50 252 ASN A CA 1
ATOM 1995 C C . ASN A 1 252 ? -14.814 -7.067 -3.187 1.00 95.50 252 ASN A C 1
ATOM 1997 O O . ASN A 1 252 ? -15.449 -6.541 -2.281 1.00 95.50 252 ASN A O 1
ATOM 2001 N N . ARG A 1 253 ? -15.391 -7.488 -4.321 1.00 95.62 253 ARG A N 1
ATOM 2002 C CA . ARG A 1 253 ? -16.835 -7.392 -4.583 1.00 95.62 253 ARG A CA 1
ATOM 2003 C C . ARG A 1 253 ? -17.657 -8.308 -3.681 1.00 95.62 253 ARG A C 1
ATOM 2005 O O . ARG A 1 253 ? -18.721 -7.909 -3.236 1.00 95.62 253 ARG A O 1
ATOM 2012 N N . LEU A 1 254 ? -17.182 -9.516 -3.395 1.00 96.00 254 LEU A N 1
ATOM 2013 C CA . LEU A 1 254 ? -17.866 -10.431 -2.484 1.00 96.00 254 LEU A CA 1
ATOM 2014 C C . LEU A 1 254 ? -17.928 -9.835 -1.071 1.00 96.00 254 LEU A C 1
ATOM 2016 O O . LEU A 1 254 ? -18.987 -9.819 -0.452 1.00 96.00 254 LEU A O 1
ATOM 2020 N N . LEU A 1 255 ? -16.813 -9.268 -0.602 1.00 96.00 255 LEU A N 1
ATOM 2021 C CA . LEU A 1 255 ? -16.710 -8.642 0.714 1.00 96.00 255 LEU A CA 1
ATOM 2022 C C . LEU A 1 255 ? -17.579 -7.383 0.867 1.00 96.00 255 LEU A C 1
ATOM 2024 O O . LEU A 1 255 ? -17.845 -6.988 1.996 1.00 96.00 255 LEU A O 1
ATOM 2028 N N . THR A 1 256 ? -18.102 -6.775 -0.208 1.00 94.50 256 THR A N 1
ATOM 2029 C CA . THR A 1 256 ? -19.081 -5.678 -0.055 1.00 94.50 256 THR A CA 1
ATOM 2030 C C . THR A 1 256 ? -20.395 -6.151 0.572 1.00 94.50 256 THR A C 1
ATOM 2032 O O . THR A 1 256 ? -21.154 -5.330 1.076 1.00 94.50 256 THR A O 1
ATOM 2035 N N . LEU A 1 257 ? -20.683 -7.458 0.518 1.00 94.38 257 LEU A N 1
ATOM 2036 C CA . LEU A 1 257 ? -21.884 -8.051 1.115 1.00 94.38 257 LEU A CA 1
ATOM 2037 C C . LEU A 1 257 ? -21.750 -8.264 2.630 1.00 94.38 257 LEU A C 1
ATOM 2039 O O . LEU A 1 257 ? -22.761 -8.469 3.294 1.00 94.38 257 LEU A O 1
ATOM 2043 N N . GLY A 1 258 ? -20.528 -8.188 3.163 1.00 93.88 258 GLY A N 1
ATOM 2044 C CA . GLY A 1 258 ? -20.225 -8.551 4.541 1.00 93.88 258 GLY A CA 1
ATOM 2045 C C . GLY A 1 258 ? -20.116 -10.065 4.725 1.00 93.88 258 GLY A C 1
ATOM 2046 O O . GLY A 1 258 ? -20.924 -10.832 4.201 1.00 93.88 258 GLY A O 1
ATOM 2047 N N . ILE A 1 259 ? -19.100 -10.505 5.464 1.00 93.12 259 ILE A N 1
ATOM 2048 C CA . ILE A 1 259 ? -18.942 -11.900 5.898 1.00 93.12 259 ILE A CA 1
ATOM 2049 C C . ILE A 1 259 ? -18.784 -11.897 7.420 1.00 93.12 259 ILE A C 1
ATOM 2051 O O . ILE A 1 259 ? -17.850 -11.278 7.929 1.00 93.12 259 ILE A O 1
ATOM 2055 N N . GLY A 1 260 ? -19.729 -12.528 8.121 1.00 86.19 260 GLY A N 1
ATOM 2056 C CA . GLY A 1 260 ? -19.708 -12.764 9.569 1.00 86.19 260 GLY A CA 1
ATOM 2057 C C . GLY A 1 260 ? -19.204 -14.161 9.870 1.00 86.19 260 GLY A C 1
ATOM 2058 O O . GLY A 1 260 ? -19.713 -15.098 9.212 1.00 86.19 260 GLY A O 1
#

Sequence (260 aa):
MTKSNTNIFINSLLAFVTAFIITTVFHELGHYLSYVFYGADPTLFHNFVQTPNQILDIKVKIISAFAGPVISAVQGIIFALIVIKSKRNTSNHLFFLWLSLLGFVNFFGYLIITPFSTIGDTGKVAELLNMDFTIRAIIAVVGFITLIWVILNVAKNFANFIPMPCKMDSRVKYVYRLMFFPIIIGSLINTVLAFPVVAILSIIYPATSPYVIMISFPMILKAKSHHVSKPNLETRISKQLVIFALCAIFLNRLLTLGIG

pLDDT: mean 93.11, std 7.83, range [56.0, 98.75]

Secondary structure (DSSP, 8-state):
--HHHHHHHHHHHHHHHHHHHHHHHHHHHHHHHHHHHTT---EE-SS-EE--S----HHHHHHHHHHHHHHHHHHHHHHHHHHHH----SHHHHHHHHHHHHHHHHHHHHHHHTTT-SSSHHHHHHHHTT--HHHHHHHHHHHHHHHHHHHHHHHGGGGGGS-SS--HHHHHHHHIIIIIHHHHHHHHHHHHTT-S-SSTHHHHHHHHGGGGGGGGHHHHHHSPP---SPPHHHHS--HHHHHHHHHHHHHHHHHTT-B-